Protein AF-A0A2S6NGS0-F1 (afdb_monomer_lite)

Secondary structure (DSSP, 8-state):
---PPP-----HHHHHHHHHHHHHHHHHHHHHHHHHHHHHHHHHHHHHHHHHHHHHHHHHHHHHHHHHS-----TTSSS--GGG---S--S-----------PPPPP-PPPPPSS-S-------SB-TTT--B-TTS----------------PPP-------EEE-TTT--EEEPPPPTT--SS-SS-HHHHHHHHHHHHHH---HHHHHHHHHHHH-----HHHHHHHHHHHHHHHHHHHHHHHHHHHT-SS--EE------PPP--S-----PPP--EE--SSS--------------------PPPPPPPS-----S---------S-----PPPPPP--

InterPro domains:
  IPR004291 Transposase IS66, central domain [PF03050] (186-262)
  IPR052344 Transposase-related protein [PTHR33678] (26-262)

Foldseek 3Di:
DDDDPDDPDDDPVVVVVVVVVVVVVVVVVVVVVVVVVVVVVVVVVVVVVVVVVVVVVVVVVVVVCVVVVDDDDDVVPDVDDPVPDDDPDDPDDPDDDPPDPPDDDPDDDDDDDPDDPDDDDDDDQADPPPRHGCPPPDDDDDDDDDDDDDDQAADDQDDDDWDWDADPPPRDIDTHATDPQCHPDDSDHPVRLVLLCCCCFVVVQDLVRSQVCCCVRHVDHDDSVRSVVSNVVCVVVVVVVPVVVVVVQVPDPDWAWDFDDDDDDDPPPPDPDPDDDGWTWTDDPPDDDGDGDGDDDDDDDDDDDDDDDDDDDDPDDDDDDDDDDDDDDDDDDDDDDDDDDDDD

Organism: Rhodopila globiformis (NCBI:txid1071)

Sequence (344 aa):
MTHMPARIGLEPDFRDGLLQQVQDENAALHAANDRLRAENERLRGEGSAKDAQIKRQQAEIAALQARLGRPKKTPRNSSLPPSQAVKPNASGLPAATPAHPRRGHPGAHRPLCDNPTAVKDMRAGTCPHCAADLSGVEQSAGETYDHVEIPLAPAVITRVILRRGTCPCCRQAFIAEPPPGTEPGSPFGENLRARVVHLRQCHAVSYERLASVLDVQFGVRLSEGALAAILKAAAPAFAAQVAPIRRRLLAGTVIGSDETRFAWARPIGGCGCSRTPTVAASSSNRGATRMWSSASSAACGRASGSPTVWARRPAGAKSTKPAWRITPTSGLCRLSPASWPGRR

pLDDT: mean 73.11, std 25.68, range [23.66, 97.19]

Structure (mmCIF, N/CA/C/O backbone):
data_AF-A0A2S6NGS0-F1
#
_entry.id   AF-A0A2S6NGS0-F1
#
loop_
_atom_site.group_PDB
_atom_site.id
_atom_site.type_symbol
_atom_site.label_atom_id
_atom_site.label_alt_id
_atom_site.label_comp_id
_atom_site.label_asym_id
_atom_site.label_entity_id
_atom_site.label_seq_id
_atom_site.pdbx_PDB_ins_code
_atom_site.Cartn_x
_atom_site.Cartn_y
_atom_site.Cartn_z
_atom_site.occupancy
_atom_site.B_iso_or_equiv
_atom_site.auth_seq_id
_atom_site.auth_comp_id
_atom_site.auth_asym_id
_atom_site.auth_atom_id
_atom_site.pdbx_PDB_model_num
ATOM 1 N N . MET A 1 1 ? 69.809 20.695 22.572 1.00 40.62 1 MET A N 1
ATOM 2 C CA . MET A 1 1 ? 70.262 19.569 21.727 1.00 40.62 1 MET A CA 1
ATOM 3 C C . MET A 1 1 ? 69.248 19.371 20.612 1.00 40.62 1 MET A C 1
ATOM 5 O O . MET A 1 1 ? 68.235 18.717 20.808 1.00 40.62 1 MET A O 1
ATOM 9 N N . THR A 1 2 ? 69.457 20.031 19.478 1.00 47.69 2 THR A N 1
ATOM 10 C CA . THR A 1 2 ? 68.633 19.887 18.273 1.00 47.69 2 THR A CA 1
ATOM 11 C C . THR A 1 2 ? 69.201 18.741 17.447 1.00 47.69 2 THR A C 1
ATOM 13 O O . THR A 1 2 ? 70.276 18.850 16.865 1.00 47.69 2 THR A O 1
ATOM 16 N N . HIS A 1 3 ? 68.504 17.609 17.446 1.00 51.19 3 HIS A N 1
ATOM 17 C CA . HIS A 1 3 ? 68.853 16.456 16.627 1.00 51.19 3 HIS A CA 1
ATOM 18 C C . HIS A 1 3 ? 68.558 16.814 15.160 1.00 51.19 3 HIS A C 1
ATOM 20 O O . HIS A 1 3 ? 67.404 16.800 14.739 1.00 51.19 3 HIS A O 1
ATOM 26 N N . MET A 1 4 ? 69.578 17.192 14.380 1.00 51.41 4 MET A N 1
ATOM 27 C CA . MET A 1 4 ? 69.452 17.178 12.919 1.00 51.41 4 MET A CA 1
ATOM 28 C C . MET A 1 4 ? 69.389 15.708 12.491 1.00 51.41 4 MET A C 1
ATOM 30 O O . MET A 1 4 ? 70.308 14.956 12.829 1.00 51.41 4 MET A O 1
ATOM 34 N N . PRO A 1 5 ? 68.334 15.257 11.793 1.00 57.12 5 PRO A N 1
ATOM 35 C CA . PRO A 1 5 ? 68.351 13.930 11.205 1.00 57.12 5 PRO A CA 1
ATOM 36 C C . PRO A 1 5 ? 69.439 13.896 10.127 1.00 57.12 5 PRO A C 1
ATOM 38 O O . PRO A 1 5 ? 69.543 14.807 9.301 1.00 57.12 5 PRO A O 1
ATOM 41 N N . ALA A 1 6 ? 70.273 12.857 10.170 1.00 55.31 6 ALA A N 1
ATOM 42 C CA . ALA A 1 6 ? 71.295 12.610 9.167 1.00 55.31 6 ALA A CA 1
ATOM 43 C C . ALA A 1 6 ? 70.641 12.581 7.778 1.00 55.31 6 ALA A C 1
ATOM 45 O O . ALA A 1 6 ? 69.677 11.848 7.548 1.00 55.31 6 ALA A O 1
ATOM 46 N N . ARG A 1 7 ? 71.153 13.396 6.849 1.00 59.81 7 ARG A N 1
ATOM 47 C CA . ARG A 1 7 ? 70.804 13.262 5.434 1.00 59.81 7 ARG A CA 1
ATOM 48 C C . ARG A 1 7 ? 71.315 11.899 4.988 1.00 59.81 7 ARG A C 1
ATOM 50 O O . ARG A 1 7 ? 72.522 11.694 4.929 1.00 59.81 7 ARG A O 1
ATOM 57 N N . ILE A 1 8 ? 70.397 10.982 4.708 1.00 60.56 8 ILE A N 1
ATOM 58 C CA . ILE A 1 8 ? 70.709 9.712 4.059 1.00 60.56 8 ILE A CA 1
ATOM 59 C C . ILE A 1 8 ? 71.223 10.072 2.660 1.00 60.56 8 ILE A C 1
ATOM 61 O O . ILE A 1 8 ? 70.441 10.415 1.774 1.00 60.56 8 ILE A O 1
ATOM 65 N N . GLY A 1 9 ? 72.544 10.100 2.490 1.00 56.19 9 GLY A N 1
ATOM 66 C CA . GLY A 1 9 ? 73.166 10.149 1.175 1.00 56.19 9 GLY A CA 1
ATOM 67 C C . GLY A 1 9 ? 72.951 8.792 0.526 1.00 56.19 9 GLY A C 1
ATOM 68 O O . GLY A 1 9 ? 73.492 7.799 0.998 1.00 56.19 9 GLY A O 1
ATOM 69 N N . LEU A 1 10 ? 72.097 8.734 -0.492 1.00 57.50 10 LEU A N 1
ATOM 70 C CA . LEU A 1 10 ? 71.973 7.542 -1.322 1.00 57.50 10 LEU A CA 1
ATOM 71 C C . LEU A 1 10 ? 73.257 7.420 -2.153 1.00 57.50 10 LEU A C 1
ATOM 73 O O . LEU A 1 10 ? 73.674 8.408 -2.761 1.00 57.50 10 LEU A O 1
ATOM 77 N N . GLU A 1 11 ? 73.877 6.238 -2.139 1.00 61.00 11 GLU A N 1
ATOM 78 C CA . GLU A 1 11 ? 75.032 5.893 -2.981 1.00 61.00 11 GLU A CA 1
ATOM 79 C C . GLU A 1 11 ? 74.753 6.276 -4.453 1.00 61.00 11 GLU A C 1
ATOM 81 O O . GLU A 1 11 ? 73.623 6.058 -4.915 1.00 61.00 11 GLU A O 1
ATOM 86 N N . PRO A 1 12 ? 75.721 6.864 -5.189 1.00 65.62 12 PRO A N 1
ATOM 87 C CA . PRO A 1 12 ? 75.539 7.312 -6.575 1.00 65.62 12 PRO A CA 1
ATOM 88 C C . PRO A 1 12 ? 74.892 6.254 -7.481 1.00 65.62 12 PRO A C 1
ATOM 90 O O . PRO A 1 12 ? 73.957 6.576 -8.212 1.00 65.62 12 PRO A O 1
ATOM 93 N N . ASP A 1 13 ? 75.268 4.984 -7.316 1.00 72.81 13 ASP A N 1
ATOM 94 C CA . ASP A 1 13 ? 74.732 3.850 -8.080 1.00 72.81 13 ASP A CA 1
ATOM 95 C C . ASP A 1 13 ? 73.217 3.650 -7.885 1.00 72.81 13 ASP A C 1
ATOM 97 O O . ASP A 1 13 ? 72.490 3.300 -8.817 1.00 72.81 13 ASP A O 1
ATOM 101 N N . PHE A 1 14 ? 72.701 3.919 -6.681 1.00 80.94 14 PHE A N 1
ATOM 102 C CA . PHE A 1 14 ? 71.267 3.833 -6.395 1.00 80.94 14 PHE A CA 1
ATOM 103 C C . PHE A 1 14 ? 70.497 5.003 -7.014 1.00 80.94 14 PHE A C 1
ATOM 105 O O . PHE A 1 14 ? 69.381 4.835 -7.513 1.00 80.94 14 PHE A O 1
ATOM 112 N N . ARG A 1 15 ? 71.087 6.202 -6.987 1.00 81.44 15 ARG A N 1
ATOM 113 C CA . ARG A 1 15 ? 70.490 7.397 -7.590 1.00 81.44 15 ARG A CA 1
ATOM 114 C C . ARG A 1 15 ? 70.403 7.261 -9.108 1.00 81.44 15 ARG A C 1
ATOM 116 O O . ARG A 1 15 ? 69.364 7.599 -9.673 1.00 81.44 15 ARG A O 1
ATOM 123 N N . ASP A 1 16 ? 71.453 6.751 -9.737 1.00 85.94 16 ASP A N 1
ATOM 124 C CA . ASP A 1 16 ? 71.504 6.552 -11.184 1.00 85.94 16 ASP A CA 1
ATOM 125 C C . ASP A 1 16 ? 70.565 5.419 -11.621 1.00 85.94 16 ASP A C 1
ATOM 127 O O . ASP A 1 16 ? 69.836 5.573 -12.601 1.00 85.94 16 ASP A O 1
ATOM 131 N N . GLY A 1 17 ? 70.454 4.345 -10.828 1.00 88.88 17 GLY A N 1
ATOM 132 C CA . GLY A 1 17 ? 69.453 3.295 -11.040 1.00 88.88 17 GLY A CA 1
ATOM 133 C C . GLY A 1 17 ? 68.007 3.804 -10.958 1.00 88.88 17 GLY A C 1
ATOM 134 O O . GLY A 1 17 ? 67.186 3.477 -11.815 1.00 88.88 17 GLY A O 1
ATOM 135 N N . LEU A 1 18 ? 67.692 4.659 -9.977 1.00 88.62 18 LEU A N 1
ATOM 136 C CA . LEU A 1 18 ? 66.364 5.273 -9.856 1.00 88.62 18 LEU A CA 1
ATOM 137 C C . LEU A 1 18 ? 66.075 6.244 -11.009 1.00 88.62 18 LEU A C 1
ATOM 139 O O . LEU A 1 18 ? 64.955 6.281 -11.516 1.00 88.62 18 LEU A O 1
ATOM 143 N N . LEU A 1 19 ? 67.070 7.028 -11.437 1.00 90.81 19 LEU A N 1
ATOM 144 C CA . LEU A 1 19 ? 66.935 7.913 -12.595 1.00 90.81 19 LEU A CA 1
ATOM 145 C C . LEU A 1 19 ? 66.666 7.116 -13.873 1.00 90.81 19 LEU A C 1
ATOM 147 O O . LEU A 1 19 ? 65.775 7.500 -14.629 1.00 90.81 19 LEU A O 1
ATOM 151 N N . GLN A 1 20 ? 67.372 6.002 -14.080 1.00 90.62 20 GLN A N 1
ATOM 152 C CA . GLN A 1 20 ? 67.142 5.122 -15.223 1.00 90.62 20 GLN A CA 1
ATOM 153 C C . GLN A 1 20 ? 65.738 4.513 -15.181 1.00 90.62 20 GLN A C 1
ATOM 155 O O . GLN A 1 20 ? 65.013 4.587 -16.168 1.00 90.62 20 GLN A O 1
ATOM 160 N N . GLN A 1 21 ? 65.298 4.020 -14.020 1.00 92.50 21 GLN A N 1
ATOM 161 C CA . GLN A 1 21 ? 63.941 3.499 -13.852 1.00 92.50 21 GLN A CA 1
ATOM 162 C C . GLN A 1 21 ? 62.879 4.558 -14.184 1.00 92.50 21 GLN A C 1
ATOM 164 O O . GLN A 1 21 ? 61.928 4.279 -14.910 1.00 92.50 21 GLN A O 1
ATOM 169 N N . VAL A 1 22 ? 63.042 5.789 -13.692 1.00 93.56 22 VAL A N 1
ATOM 170 C CA . VAL A 1 22 ? 62.111 6.891 -13.981 1.00 93.56 22 VAL A CA 1
ATOM 171 C C . VAL A 1 22 ? 62.123 7.253 -15.469 1.00 93.56 22 VAL A C 1
ATOM 173 O O . VAL A 1 22 ? 61.080 7.590 -16.030 1.00 93.56 22 VAL A O 1
ATOM 176 N N . GLN A 1 23 ? 63.276 7.190 -16.136 1.00 94.62 23 GLN A N 1
ATOM 177 C CA . GLN A 1 23 ? 63.368 7.412 -17.581 1.00 94.62 23 GLN A CA 1
ATOM 178 C C . GLN A 1 23 ? 62.658 6.309 -18.372 1.00 94.62 23 GLN A C 1
ATOM 180 O O . GLN A 1 23 ? 61.901 6.626 -19.291 1.00 94.62 23 GLN A O 1
ATOM 185 N N . ASP A 1 24 ? 62.823 5.049 -17.974 1.00 94.00 24 ASP A N 1
ATOM 186 C CA . ASP A 1 24 ? 62.164 3.900 -18.597 1.00 94.00 24 ASP A CA 1
ATOM 187 C C . ASP A 1 24 ? 60.638 3.960 -18.400 1.00 94.00 24 ASP A C 1
ATOM 189 O O . ASP A 1 24 ? 59.870 3.766 -19.347 1.00 94.00 24 ASP A O 1
ATOM 193 N N . GLU A 1 25 ? 60.179 4.313 -17.194 1.00 93.62 25 GLU A N 1
ATOM 194 C CA . GLU A 1 25 ? 58.761 4.529 -16.887 1.00 93.62 25 GLU A CA 1
ATOM 195 C C . GLU A 1 25 ? 58.176 5.693 -17.699 1.00 93.62 25 GLU A C 1
ATOM 197 O O . GLU A 1 25 ? 57.089 5.568 -18.269 1.00 93.62 25 GLU A O 1
ATOM 202 N N . ASN A 1 26 ? 58.902 6.808 -17.824 1.00 93.94 26 ASN A N 1
ATOM 203 C CA . ASN A 1 26 ? 58.474 7.936 -18.652 1.00 93.94 26 ASN A CA 1
ATOM 204 C C . ASN A 1 26 ? 58.401 7.553 -20.133 1.00 93.94 26 ASN A C 1
ATOM 206 O O . ASN A 1 26 ? 57.428 7.900 -20.807 1.00 93.94 26 ASN A O 1
ATOM 210 N N . ALA A 1 27 ? 59.376 6.801 -20.645 1.00 96.19 27 ALA A N 1
ATOM 211 C CA . ALA A 1 27 ? 59.356 6.302 -22.016 1.00 96.19 27 ALA A CA 1
ATOM 212 C C . ALA A 1 27 ? 58.146 5.381 -22.261 1.00 96.19 27 ALA A C 1
ATOM 214 O O . ALA A 1 27 ? 57.437 5.536 -23.261 1.00 96.19 27 ALA A O 1
ATOM 215 N N . ALA A 1 28 ? 57.844 4.484 -21.318 1.00 95.12 28 ALA A N 1
ATOM 216 C CA . ALA A 1 28 ? 56.667 3.621 -21.377 1.00 95.12 28 ALA A CA 1
ATOM 217 C C . ALA A 1 28 ? 55.351 4.421 -21.333 1.00 95.12 28 ALA A C 1
ATOM 219 O O . ALA A 1 28 ? 54.427 4.141 -22.105 1.00 95.12 28 ALA A O 1
ATOM 220 N N . LEU A 1 29 ? 55.267 5.448 -20.481 1.00 95.00 29 LEU A N 1
ATOM 221 C CA . LEU A 1 29 ? 54.111 6.347 -20.395 1.00 95.00 29 LEU A CA 1
ATOM 222 C C . LEU A 1 29 ? 53.911 7.159 -21.680 1.00 95.00 29 LEU A C 1
ATOM 224 O O . LEU A 1 29 ? 52.772 7.340 -22.116 1.00 95.00 29 LEU A O 1
ATOM 228 N N . HIS A 1 30 ? 54.983 7.631 -22.315 1.00 95.62 30 HIS A N 1
ATOM 229 C CA . HIS A 1 30 ? 54.897 8.321 -23.603 1.00 95.62 30 HIS A CA 1
ATOM 230 C C . HIS A 1 30 ? 54.399 7.387 -24.708 1.00 95.62 30 HIS A C 1
ATOM 232 O O . HIS A 1 30 ? 53.433 7.726 -25.393 1.00 95.62 30 HIS A O 1
ATOM 238 N N . ALA A 1 31 ? 54.935 6.167 -24.790 1.00 96.06 31 ALA A N 1
ATOM 239 C CA . ALA A 1 31 ? 54.461 5.164 -25.741 1.00 96.06 31 ALA A CA 1
ATOM 240 C C . ALA A 1 31 ? 52.974 4.810 -25.533 1.00 96.06 31 ALA A C 1
ATOM 242 O O . ALA A 1 31 ? 52.227 4.643 -26.501 1.00 96.06 31 ALA A O 1
ATOM 243 N N . ALA A 1 32 ? 52.512 4.720 -24.282 1.00 95.44 32 ALA A N 1
ATOM 244 C CA . ALA A 1 32 ? 51.099 4.502 -23.970 1.00 95.44 32 ALA A CA 1
ATOM 245 C C . ALA A 1 32 ? 50.219 5.699 -24.377 1.00 95.44 32 ALA A C 1
ATOM 247 O O . ALA A 1 32 ? 49.142 5.506 -24.947 1.00 95.44 32 ALA A O 1
ATOM 248 N N . ASN A 1 33 ? 50.680 6.929 -24.138 1.00 95.69 33 ASN A N 1
ATOM 249 C CA . ASN A 1 33 ? 49.972 8.142 -24.548 1.00 95.69 33 ASN A CA 1
ATOM 250 C C . ASN A 1 33 ? 49.846 8.258 -26.070 1.00 95.69 33 ASN A C 1
ATOM 252 O O . ASN A 1 33 ? 48.780 8.633 -26.559 1.00 95.69 33 ASN A O 1
ATOM 256 N N . ASP A 1 34 ? 50.884 7.899 -26.822 1.00 97.12 34 ASP A N 1
ATOM 257 C CA . ASP A 1 34 ? 50.843 7.936 -28.286 1.00 97.12 34 ASP A CA 1
ATOM 258 C C . ASP A 1 34 ? 49.860 6.904 -28.849 1.00 97.12 34 ASP A C 1
ATOM 260 O O . ASP A 1 34 ? 49.068 7.224 -29.739 1.00 97.12 34 ASP A O 1
ATOM 264 N N . ARG A 1 35 ? 49.802 5.703 -28.255 1.00 96.50 35 ARG A N 1
ATOM 265 C CA . ARG A 1 35 ? 48.776 4.697 -28.586 1.00 96.50 35 ARG A CA 1
ATOM 266 C C . ARG A 1 35 ? 47.363 5.218 -28.325 1.00 96.50 35 ARG A C 1
ATOM 268 O O . ARG A 1 35 ? 46.501 5.101 -29.194 1.00 96.50 35 ARG A O 1
ATOM 275 N N . LEU A 1 36 ? 47.127 5.831 -27.163 1.00 95.44 36 LEU A N 1
ATOM 276 C CA . LEU A 1 36 ? 45.822 6.405 -26.820 1.00 95.44 36 LEU A CA 1
ATOM 277 C C . LEU A 1 36 ? 45.441 7.572 -27.739 1.00 95.44 36 LEU A C 1
ATOM 279 O O . LEU A 1 36 ? 44.266 7.742 -28.067 1.00 95.44 36 LEU A O 1
ATOM 283 N N . ARG A 1 37 ? 46.406 8.389 -28.171 1.00 96.50 37 ARG A N 1
ATOM 284 C CA . ARG A 1 37 ? 46.168 9.474 -29.135 1.00 96.50 37 ARG A CA 1
ATOM 285 C C . ARG A 1 37 ? 45.767 8.927 -30.502 1.00 96.50 37 ARG A C 1
ATOM 287 O O . ARG A 1 37 ? 44.761 9.384 -31.041 1.00 96.50 37 ARG A O 1
ATOM 294 N N . ALA A 1 38 ? 46.473 7.910 -30.996 1.00 96.25 38 ALA A N 1
ATOM 295 C CA . ALA A 1 38 ? 46.137 7.237 -32.250 1.00 96.25 38 ALA A CA 1
ATOM 296 C C . ALA A 1 38 ? 44.743 6.583 -32.199 1.00 96.25 38 ALA A C 1
ATOM 298 O O . ALA A 1 38 ? 43.953 6.701 -33.136 1.00 96.25 38 ALA A O 1
ATOM 299 N N . GLU A 1 39 ? 44.390 5.942 -31.080 1.00 95.69 39 GLU A N 1
ATOM 300 C CA . GLU A 1 39 ? 43.057 5.362 -30.900 1.00 95.69 39 GLU A CA 1
ATOM 301 C C . GLU A 1 39 ? 41.956 6.432 -30.875 1.00 95.69 39 GLU A C 1
ATOM 303 O O . GLU A 1 39 ? 40.921 6.271 -31.526 1.00 95.69 39 GLU A O 1
ATOM 308 N N . ASN A 1 40 ? 42.181 7.550 -30.180 1.00 95.88 40 ASN A N 1
ATOM 309 C CA . ASN A 1 40 ? 41.235 8.665 -30.154 1.00 95.88 40 ASN A CA 1
ATOM 310 C C . ASN A 1 40 ? 41.028 9.288 -31.537 1.00 95.88 40 ASN A C 1
ATOM 312 O O . ASN A 1 40 ? 39.903 9.650 -31.882 1.00 95.88 40 ASN A O 1
ATOM 316 N N . GLU A 1 41 ? 42.089 9.421 -32.331 1.00 96.94 41 GLU A N 1
ATOM 317 C CA . GLU A 1 41 ? 41.994 9.921 -33.702 1.00 96.94 41 GLU A CA 1
ATOM 318 C C . GLU A 1 41 ? 41.166 8.979 -34.581 1.00 96.94 41 GLU A C 1
ATOM 320 O O . GLU A 1 41 ? 40.237 9.426 -35.259 1.00 96.94 41 GLU A O 1
ATOM 325 N N . ARG A 1 42 ? 41.398 7.665 -34.471 1.00 96.44 42 ARG A N 1
ATOM 326 C CA . ARG A 1 42 ? 40.593 6.645 -35.156 1.00 96.44 42 ARG A CA 1
ATOM 327 C C . ARG A 1 42 ? 39.112 6.727 -34.778 1.00 96.44 42 ARG A C 1
ATOM 329 O O . ARG A 1 42 ? 38.258 6.781 -35.661 1.00 96.44 42 ARG A O 1
ATOM 336 N N . LEU A 1 43 ? 38.799 6.785 -33.481 1.00 95.19 43 LEU A N 1
ATOM 337 C CA . LEU A 1 43 ? 37.416 6.865 -32.994 1.00 95.19 43 LEU A CA 1
ATOM 338 C C . LEU A 1 43 ? 36.717 8.157 -33.438 1.00 95.19 43 LEU A C 1
ATOM 340 O O . LEU A 1 43 ? 35.532 8.132 -33.777 1.00 95.19 43 LEU A O 1
ATOM 344 N N . ARG A 1 44 ? 37.438 9.284 -33.479 1.00 94.81 44 ARG A N 1
ATOM 345 C CA . ARG A 1 44 ? 36.916 10.551 -34.018 1.00 94.81 44 ARG A CA 1
ATOM 346 C C . ARG A 1 44 ? 36.639 10.456 -35.516 1.00 94.81 44 ARG A C 1
ATOM 348 O O . ARG A 1 44 ? 35.588 10.920 -35.957 1.00 94.81 44 ARG A O 1
ATOM 355 N N . GLY A 1 45 ? 37.529 9.809 -36.271 1.00 95.25 45 GLY A N 1
ATOM 356 C CA . GLY A 1 45 ? 37.323 9.489 -37.683 1.00 95.25 45 GLY A CA 1
ATOM 357 C C . GLY A 1 45 ? 36.042 8.682 -37.907 1.00 95.25 45 GLY A C 1
ATOM 358 O O . GLY A 1 45 ? 35.155 9.116 -38.645 1.00 95.25 45 GLY A O 1
ATOM 359 N N . GLU A 1 46 ? 35.885 7.564 -37.195 1.00 94.7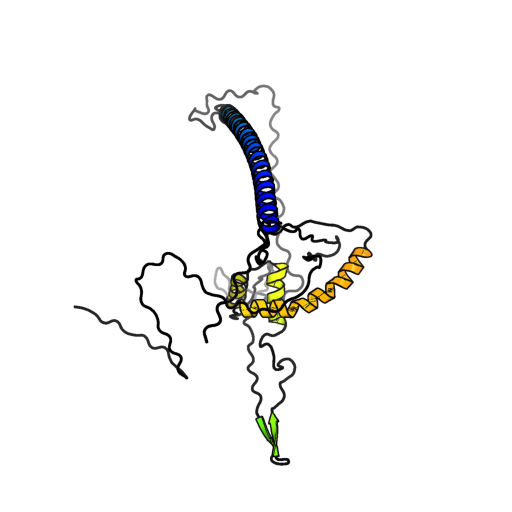5 46 GLU A N 1
ATOM 360 C CA . GLU A 1 46 ? 34.678 6.726 -37.255 1.00 94.75 46 GLU A CA 1
ATOM 361 C C . GLU A 1 46 ? 33.400 7.486 -36.865 1.00 94.75 46 GLU A C 1
ATOM 363 O O . GLU A 1 46 ? 32.362 7.319 -37.512 1.00 94.75 46 GLU A O 1
ATOM 368 N N . GLY A 1 47 ? 33.462 8.330 -35.829 1.00 94.88 47 GLY A N 1
ATOM 369 C CA . GLY A 1 47 ? 32.346 9.179 -35.405 1.00 94.88 47 GLY A CA 1
ATOM 370 C C . GLY A 1 47 ? 31.911 10.143 -36.507 1.00 94.88 47 GLY A C 1
ATOM 371 O O . GLY A 1 47 ? 30.742 10.163 -36.887 1.00 94.88 47 GLY A O 1
ATOM 372 N N . SER A 1 48 ? 32.867 10.862 -37.104 1.00 94.44 48 SER A N 1
ATOM 373 C CA . SER A 1 48 ? 32.589 11.799 -38.200 1.00 94.44 48 SER A CA 1
ATOM 374 C C . SER A 1 48 ? 31.985 11.120 -39.438 1.00 94.44 48 SER A C 1
ATOM 376 O O . SER A 1 48 ? 31.072 11.664 -40.065 1.00 94.44 48 SER A O 1
ATOM 378 N N . ALA A 1 49 ? 32.431 9.901 -39.762 1.00 94.50 49 ALA A N 1
ATOM 379 C CA . ALA A 1 49 ? 31.896 9.119 -40.873 1.00 94.50 49 ALA A CA 1
ATOM 380 C C . ALA A 1 49 ? 30.443 8.683 -40.618 1.00 94.50 49 ALA A C 1
ATOM 382 O O . ALA A 1 49 ? 29.590 8.812 -41.502 1.00 94.50 49 ALA A O 1
ATOM 383 N N . LYS A 1 50 ? 30.137 8.227 -39.395 1.00 94.12 50 LYS A N 1
ATOM 384 C CA . LYS A 1 50 ? 28.771 7.872 -38.977 1.00 94.12 50 LYS A CA 1
ATOM 385 C C . LYS A 1 50 ? 27.844 9.089 -38.986 1.00 94.12 50 LYS A C 1
ATOM 387 O O . LYS A 1 50 ? 26.733 8.993 -39.503 1.00 94.12 50 LYS A O 1
ATOM 392 N N . ASP A 1 51 ? 28.305 10.244 -38.511 1.00 94.31 51 ASP A N 1
ATOM 393 C CA . ASP A 1 51 ? 27.523 11.488 -38.528 1.00 94.31 51 ASP A CA 1
ATOM 394 C C . ASP A 1 51 ? 27.202 11.949 -39.956 1.00 94.31 51 ASP A C 1
ATOM 396 O O . ASP A 1 51 ? 26.084 12.391 -40.245 1.00 94.31 51 ASP A O 1
ATOM 400 N N . ALA A 1 52 ? 28.156 11.808 -40.882 1.00 95.38 52 ALA A N 1
ATOM 401 C CA . ALA A 1 52 ? 27.924 12.084 -42.297 1.00 95.38 52 ALA A CA 1
ATOM 402 C C . ALA A 1 52 ? 26.875 11.133 -42.901 1.00 95.38 52 ALA A C 1
ATOM 404 O O . ALA A 1 52 ? 26.022 11.571 -43.678 1.00 95.38 52 ALA A O 1
ATOM 405 N N . GLN A 1 53 ? 26.892 9.852 -42.524 1.00 95.44 53 GLN A N 1
ATOM 406 C CA . GLN A 1 53 ? 25.898 8.872 -42.964 1.00 95.44 53 GLN A CA 1
ATOM 407 C C . GLN A 1 53 ? 24.500 9.173 -42.408 1.00 95.44 53 GLN A C 1
ATOM 409 O O . GLN A 1 53 ? 23.533 9.166 -43.171 1.00 95.44 53 GLN A O 1
ATOM 414 N N . ILE A 1 54 ? 24.390 9.506 -41.118 1.00 96.56 54 ILE A N 1
ATOM 415 C CA . ILE A 1 54 ? 23.118 9.874 -40.479 1.00 96.56 54 ILE A CA 1
ATOM 416 C C . ILE A 1 54 ? 22.505 11.090 -41.177 1.00 96.56 54 ILE A C 1
ATOM 418 O O . ILE A 1 54 ? 21.324 11.068 -41.518 1.00 96.56 54 ILE A O 1
ATOM 422 N N . LYS A 1 55 ? 23.305 12.125 -41.468 1.00 96.12 55 LYS A N 1
ATOM 423 C CA . LYS A 1 55 ? 22.828 13.314 -42.194 1.00 96.12 55 LYS A CA 1
ATOM 424 C C . LYS A 1 55 ? 22.296 12.976 -43.588 1.00 96.12 55 LYS A C 1
ATOM 426 O O . LYS A 1 55 ? 21.257 13.503 -43.982 1.00 96.12 55 LYS A O 1
ATOM 431 N N . ARG A 1 56 ? 22.967 12.081 -44.324 1.00 95.56 56 ARG A N 1
ATOM 432 C CA . ARG A 1 56 ? 22.500 11.614 -45.644 1.00 95.56 56 ARG A CA 1
ATOM 433 C C . ARG A 1 56 ? 21.165 10.878 -45.540 1.00 95.56 56 ARG A C 1
ATOM 435 O O . ARG A 1 56 ? 20.237 11.211 -46.269 1.00 95.56 56 ARG A O 1
ATOM 442 N N . GLN A 1 57 ? 21.046 9.942 -44.600 1.00 94.31 57 GLN A N 1
ATOM 443 C CA . GLN A 1 57 ? 19.811 9.180 -44.383 1.00 94.31 57 GLN A CA 1
ATOM 444 C C . GLN A 1 57 ? 18.653 10.077 -43.932 1.00 94.31 57 GLN A C 1
ATOM 446 O O . GLN A 1 57 ? 17.532 9.924 -44.406 1.00 94.31 57 GLN A O 1
ATOM 451 N N . GLN A 1 58 ? 18.910 11.052 -43.058 1.00 95.75 58 GLN A N 1
ATOM 452 C CA . GLN A 1 58 ? 17.901 12.024 -42.633 1.00 95.75 58 GLN A CA 1
ATOM 453 C C . GLN A 1 58 ? 17.410 12.891 -43.799 1.00 95.75 58 GLN A C 1
ATOM 455 O O . GLN A 1 58 ? 16.206 13.121 -43.914 1.00 95.75 58 GLN A O 1
ATOM 460 N N . ALA A 1 59 ? 18.309 13.334 -44.685 1.00 94.88 59 ALA A N 1
ATOM 461 C CA . ALA A 1 59 ? 17.933 14.082 -45.884 1.00 94.88 59 ALA A CA 1
ATOM 462 C C . ALA A 1 59 ? 17.085 13.236 -46.849 1.00 94.88 59 ALA A C 1
ATOM 464 O O . ALA A 1 59 ? 16.093 13.723 -47.392 1.00 94.88 59 ALA A O 1
ATOM 465 N N . GLU A 1 60 ? 17.428 11.959 -47.020 1.00 94.44 60 GLU A N 1
ATOM 466 C CA . GLU A 1 60 ? 16.661 11.023 -47.844 1.00 94.44 60 GLU A CA 1
ATOM 467 C C . GLU A 1 60 ? 15.266 10.761 -47.263 1.00 94.44 60 GLU A C 1
ATOM 469 O O . GLU A 1 60 ? 14.268 10.861 -47.978 1.00 94.44 60 GLU A O 1
ATOM 474 N N . ILE A 1 61 ? 15.170 10.516 -45.953 1.00 93.12 61 ILE A N 1
ATOM 475 C CA . ILE A 1 61 ? 13.889 10.348 -45.258 1.00 93.12 61 ILE A CA 1
ATOM 476 C C . ILE A 1 61 ? 13.036 11.611 -45.403 1.00 93.12 61 ILE A C 1
ATOM 478 O O . ILE A 1 61 ? 11.855 11.502 -45.727 1.00 93.12 61 ILE A O 1
ATOM 482 N N . ALA A 1 62 ? 13.616 12.801 -45.231 1.00 91.69 62 ALA A N 1
ATOM 483 C CA . ALA A 1 62 ? 12.898 14.061 -45.411 1.00 91.69 62 ALA A CA 1
ATOM 484 C C . ALA A 1 62 ? 12.388 14.233 -46.854 1.00 91.69 62 ALA A C 1
ATOM 486 O O . ALA A 1 62 ? 11.241 14.633 -47.064 1.00 91.69 62 ALA A O 1
ATOM 487 N N . ALA A 1 63 ? 13.194 13.873 -47.858 1.00 89.00 63 ALA A N 1
ATOM 488 C CA . ALA A 1 63 ? 12.792 13.914 -49.264 1.00 89.00 63 ALA A CA 1
ATOM 489 C C . ALA A 1 63 ? 11.671 12.906 -49.580 1.00 89.00 63 ALA A C 1
ATOM 491 O O . ALA A 1 63 ? 10.708 13.241 -50.275 1.00 89.00 63 ALA A O 1
ATOM 492 N N . LEU A 1 64 ? 11.750 11.686 -49.044 1.00 88.38 64 LEU A N 1
ATOM 493 C CA . LEU A 1 64 ? 10.705 10.668 -49.185 1.00 88.38 64 LEU A CA 1
ATOM 494 C C . LEU A 1 64 ? 9.410 11.091 -48.483 1.00 88.38 64 LEU A C 1
ATOM 496 O O . LEU A 1 64 ? 8.333 10.975 -49.066 1.00 88.38 64 LEU A O 1
ATOM 500 N N . GLN A 1 65 ? 9.499 11.656 -47.279 1.00 85.00 65 GLN A N 1
ATOM 501 C CA . GLN A 1 65 ? 8.354 12.215 -46.560 1.00 85.00 65 GLN A CA 1
ATOM 502 C C . GLN A 1 65 ? 7.724 13.394 -47.309 1.00 85.00 65 GLN A C 1
ATOM 504 O O . GLN A 1 65 ? 6.502 13.480 -47.366 1.00 85.00 65 GLN A O 1
ATOM 509 N N . ALA A 1 66 ? 8.510 14.258 -47.958 1.00 82.38 66 ALA A N 1
ATOM 510 C CA . ALA A 1 66 ? 7.977 15.333 -48.797 1.00 82.38 66 ALA A CA 1
ATOM 511 C C . ALA A 1 66 ? 7.245 14.801 -50.045 1.00 82.38 66 ALA A C 1
ATOM 513 O O . ALA A 1 66 ? 6.225 15.363 -50.451 1.00 82.38 66 ALA A O 1
ATOM 514 N N . ARG A 1 67 ? 7.727 13.696 -50.633 1.00 77.50 67 ARG A N 1
ATOM 515 C CA . ARG A 1 67 ? 7.071 13.016 -51.767 1.00 77.50 67 ARG A CA 1
ATOM 516 C C . ARG A 1 67 ? 5.785 12.298 -51.356 1.00 77.50 67 ARG A C 1
ATOM 518 O O . ARG A 1 67 ? 4.826 12.298 -52.122 1.00 77.50 67 ARG A O 1
ATOM 525 N N . LEU A 1 68 ? 5.757 11.701 -50.164 1.00 75.94 68 LEU A N 1
ATOM 526 C CA . LEU A 1 68 ? 4.608 10.950 -49.641 1.00 75.94 68 LEU A CA 1
ATOM 527 C C . LEU A 1 68 ? 3.594 11.837 -48.893 1.00 75.94 68 LEU A C 1
ATOM 529 O O . LEU A 1 68 ? 2.428 11.472 -48.768 1.00 75.94 68 LEU A O 1
ATOM 533 N N . GLY A 1 69 ? 4.007 13.021 -48.435 1.00 59.81 69 GLY A N 1
ATOM 534 C CA . GLY A 1 69 ? 3.240 13.947 -47.593 1.00 59.81 69 GLY A CA 1
ATOM 535 C C . GLY A 1 69 ? 2.197 14.804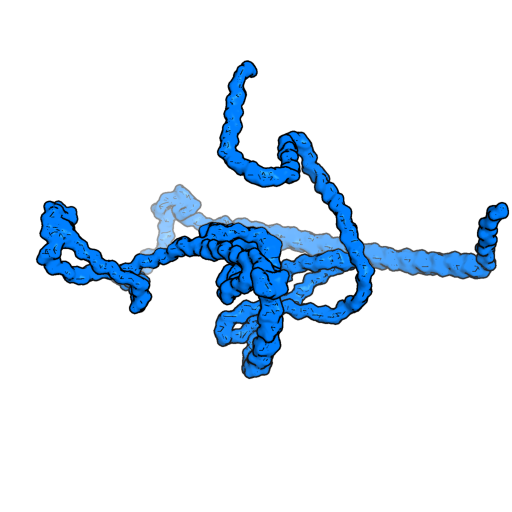 -48.311 1.00 59.81 69 GLY A C 1
ATOM 536 O O . GLY A 1 69 ? 1.688 15.762 -47.731 1.00 59.81 69 GLY A O 1
ATOM 537 N N . ARG A 1 70 ? 1.849 14.498 -49.565 1.00 55.25 70 ARG A N 1
ATOM 538 C CA . ARG A 1 70 ? 0.704 15.126 -50.238 1.00 55.25 70 ARG A CA 1
ATOM 539 C C . ARG A 1 70 ? -0.290 14.049 -50.669 1.00 55.25 70 ARG A C 1
ATOM 541 O O . ARG A 1 70 ? -0.089 13.446 -51.724 1.00 55.25 70 ARG A O 1
ATOM 548 N N . PRO A 1 71 ? -1.376 13.804 -49.910 1.00 58.72 71 PRO A N 1
ATOM 549 C CA . PRO A 1 71 ? -2.489 13.028 -50.442 1.00 58.72 71 PRO A CA 1
ATOM 550 C C . PRO A 1 71 ? -2.964 13.688 -51.743 1.00 58.72 71 PRO A C 1
ATOM 552 O O . PRO A 1 71 ? -3.105 14.913 -51.808 1.00 58.72 71 PRO A O 1
ATOM 555 N N . LYS A 1 72 ? -3.166 12.886 -52.799 1.00 57.38 72 LYS A N 1
ATOM 556 C CA . LYS A 1 72 ? -3.702 13.354 -54.089 1.00 57.38 72 LYS A CA 1
ATOM 557 C C . LYS A 1 72 ? -4.937 14.216 -53.807 1.00 57.38 72 LYS A C 1
ATOM 559 O O . LYS A 1 72 ? -5.818 13.782 -53.063 1.00 57.38 72 LYS A O 1
ATOM 564 N N . LYS A 1 73 ? -4.981 15.436 -54.357 1.00 43.62 73 LYS A N 1
ATOM 565 C CA . LYS A 1 73 ? -6.101 16.362 -54.149 1.00 43.62 73 LYS A CA 1
ATOM 566 C C . LYS A 1 73 ? -7.401 15.655 -54.526 1.00 43.62 73 LYS A C 1
ATOM 568 O O . LYS A 1 73 ? -7.622 15.319 -55.684 1.00 43.62 73 LYS A O 1
ATOM 573 N N . THR A 1 74 ? -8.228 15.409 -53.523 1.00 53.75 74 THR A N 1
ATOM 574 C CA . THR A 1 74 ? -9.606 14.953 -53.676 1.00 53.75 74 THR A CA 1
ATOM 575 C C . THR A 1 74 ? -10.511 16.054 -53.121 1.00 53.75 74 THR A C 1
ATOM 577 O O . THR A 1 74 ? -10.049 16.851 -52.296 1.00 53.75 74 THR A O 1
ATOM 580 N N . PRO A 1 75 ? -11.796 16.112 -53.512 1.00 52.69 75 PRO A N 1
ATOM 581 C CA . PRO A 1 75 ? -12.741 17.148 -53.066 1.00 52.69 75 PRO A CA 1
ATOM 582 C C . PRO A 1 75 ? -12.922 17.238 -51.539 1.00 52.69 75 PRO A C 1
ATOM 584 O O . PRO A 1 75 ? -13.612 18.117 -51.043 1.00 52.69 75 PRO A O 1
ATOM 587 N N . ARG A 1 76 ? -12.317 16.320 -50.776 1.00 51.50 76 ARG A N 1
ATOM 588 C CA . ARG A 1 76 ? -12.354 16.274 -49.314 1.00 51.50 76 ARG A CA 1
ATOM 589 C C . ARG A 1 76 ? -11.220 17.060 -48.628 1.00 51.50 76 ARG A C 1
ATOM 591 O O . ARG A 1 76 ? -11.262 17.182 -47.413 1.00 51.50 76 ARG A O 1
ATOM 598 N N . ASN A 1 77 ? -10.223 17.577 -49.362 1.00 51.59 77 ASN A N 1
ATOM 599 C CA . ASN A 1 77 ? -9.073 18.316 -48.788 1.00 51.59 77 ASN A CA 1
ATOM 600 C C . ASN A 1 77 ? -8.668 19.586 -49.576 1.00 51.59 77 ASN A C 1
ATOM 602 O O . ASN A 1 77 ? -7.585 20.139 -49.428 1.00 51.59 77 ASN A O 1
ATOM 606 N N . SER A 1 78 ? -9.512 20.072 -50.471 1.00 51.84 78 SER A N 1
ATOM 607 C CA . SER A 1 78 ? -9.325 21.392 -51.076 1.00 51.84 78 SER A CA 1
ATOM 608 C C . SER A 1 78 ? -10.688 21.891 -51.496 1.00 51.84 78 SER A C 1
ATOM 610 O O . SER A 1 78 ? -11.465 21.066 -51.971 1.00 51.84 78 SER A O 1
ATOM 612 N N . SER A 1 79 ? -10.957 23.186 -51.316 1.00 58.28 79 SER A N 1
ATOM 613 C CA . SER A 1 79 ? -12.214 23.899 -51.601 1.00 58.28 79 SER A CA 1
ATOM 614 C C . SER A 1 79 ? -12.617 23.874 -53.086 1.00 58.28 79 SER A C 1
ATOM 616 O O . SER A 1 79 ? -12.815 24.909 -53.713 1.00 58.28 79 SER A O 1
ATOM 618 N N . LEU A 1 80 ? -12.693 22.683 -53.668 1.00 57.06 80 LEU A N 1
ATOM 619 C CA . LEU A 1 80 ? -13.205 22.387 -54.991 1.00 57.06 80 LEU A CA 1
ATOM 620 C C . LEU A 1 80 ? -14.636 21.865 -54.819 1.00 57.06 80 LEU A C 1
ATOM 622 O O . LEU A 1 80 ? -14.869 21.010 -53.959 1.00 57.06 80 LEU A O 1
ATOM 626 N N . PRO A 1 81 ? -15.601 22.363 -55.606 1.00 55.59 81 PRO A N 1
ATOM 627 C CA . PRO A 1 81 ? -16.991 21.963 -55.471 1.00 55.59 81 PRO A CA 1
ATOM 628 C C . PRO A 1 81 ? -17.189 20.467 -55.800 1.00 55.59 81 PRO A C 1
ATOM 630 O O . PRO A 1 81 ? -16.491 19.925 -56.664 1.00 55.59 81 PRO A O 1
ATOM 633 N N . PRO A 1 82 ? -18.166 19.782 -55.165 1.00 55.53 82 PRO A N 1
ATOM 634 C CA . PRO A 1 82 ? -18.384 18.335 -55.317 1.00 55.53 82 PRO A CA 1
ATOM 635 C C . PRO A 1 82 ? -18.737 17.884 -56.745 1.00 55.53 82 PRO A C 1
ATOM 637 O O . PRO A 1 82 ? -18.707 16.692 -57.039 1.00 55.53 82 PRO A O 1
ATOM 640 N N . SER A 1 83 ? -19.080 18.824 -57.628 1.00 56.75 83 SER A N 1
ATOM 641 C CA . SER A 1 83 ? -19.518 18.601 -59.009 1.00 56.75 83 SER A CA 1
ATOM 642 C C . SER A 1 83 ? -18.398 18.233 -59.988 1.00 56.75 83 SER A C 1
ATOM 644 O O . SER A 1 83 ? -18.695 17.787 -61.091 1.00 56.75 83 SER A O 1
ATOM 646 N N . GLN A 1 84 ? -17.123 18.380 -59.612 1.00 55.72 84 GLN A N 1
ATOM 647 C CA . GLN A 1 84 ? -15.977 18.058 -60.481 1.00 55.72 84 GLN A CA 1
ATOM 648 C C . GLN A 1 84 ? -15.324 16.697 -60.177 1.00 55.72 84 GLN A C 1
ATOM 650 O O . GLN A 1 84 ? -14.265 16.369 -60.710 1.00 55.72 84 GLN A O 1
ATOM 655 N N . ALA A 1 85 ? -15.940 15.880 -59.321 1.00 53.75 85 ALA A N 1
ATOM 656 C CA . ALA A 1 85 ? -15.454 14.540 -59.018 1.00 53.75 85 ALA A CA 1
ATOM 657 C C . ALA A 1 85 ? -15.940 13.530 -60.071 1.00 53.75 85 ALA A C 1
ATOM 659 O O . ALA A 1 85 ? -17.108 13.142 -60.079 1.00 53.75 85 ALA A O 1
ATOM 660 N N . VAL A 1 86 ? -15.038 13.053 -60.931 1.00 56.88 86 VAL A N 1
ATOM 661 C CA . VAL A 1 86 ? -15.326 11.921 -61.825 1.00 56.88 86 VAL A CA 1
ATOM 662 C C . VAL A 1 86 ? -15.384 10.637 -60.985 1.00 56.88 86 VAL A C 1
ATOM 664 O O . VAL A 1 86 ? -14.377 10.210 -60.418 1.00 56.88 86 VAL A O 1
ATOM 667 N N . LYS A 1 87 ? -16.571 10.026 -60.870 1.00 52.62 87 LYS A N 1
ATOM 668 C CA . LYS A 1 87 ? -16.755 8.699 -60.256 1.00 52.62 87 LYS A CA 1
ATOM 669 C C . LYS A 1 87 ? -16.197 7.623 -61.207 1.00 52.62 87 LYS A C 1
ATOM 671 O O . LYS A 1 87 ? -16.676 7.562 -62.334 1.00 52.62 87 LYS A O 1
ATOM 676 N N . PRO A 1 88 ? -15.256 6.751 -60.787 1.00 52.88 88 PRO A N 1
ATOM 677 C CA . PRO A 1 88 ? -14.627 5.801 -61.709 1.00 52.88 88 PRO A CA 1
ATOM 678 C C . PRO A 1 88 ? -15.522 4.651 -62.187 1.00 52.88 88 PRO A C 1
ATOM 680 O O . PRO A 1 88 ? -15.218 4.072 -63.215 1.00 52.88 88 PRO A O 1
ATOM 683 N N . ASN A 1 89 ? -16.614 4.314 -61.495 1.00 52.47 89 ASN A N 1
ATOM 684 C CA . ASN A 1 89 ? -17.433 3.147 -61.838 1.00 52.47 89 ASN A CA 1
ATOM 685 C C . ASN A 1 89 ? -18.919 3.520 -61.817 1.00 52.47 89 ASN A C 1
ATOM 687 O O . ASN A 1 89 ? -19.567 3.469 -60.771 1.00 52.47 89 ASN A O 1
ATOM 691 N N . ALA A 1 90 ? -19.451 3.911 -62.972 1.00 52.53 90 ALA A N 1
ATOM 692 C CA . ALA A 1 90 ? -20.886 4.065 -63.199 1.00 52.53 90 ALA A CA 1
ATOM 693 C C . ALA A 1 90 ? -21.306 3.301 -64.461 1.00 52.53 90 ALA A C 1
ATOM 695 O O . ALA A 1 90 ? -21.880 3.857 -65.388 1.00 52.53 90 ALA A O 1
ATOM 696 N N . SER A 1 91 ? -21.015 2.005 -64.485 1.00 50.12 91 SER A N 1
ATOM 697 C CA . SER A 1 91 ? -21.748 1.038 -65.297 1.00 50.12 91 SER A CA 1
ATOM 698 C C . SER A 1 91 ? -21.658 -0.328 -64.611 1.00 50.12 91 SER A C 1
ATOM 700 O O . SER A 1 91 ? -20.581 -0.895 -64.466 1.00 50.12 91 SER A O 1
ATOM 702 N N . GLY A 1 92 ? -22.800 -0.832 -64.130 1.00 60.34 92 GLY A N 1
ATOM 703 C CA . GLY A 1 92 ? -22.944 -2.246 -63.763 1.00 60.34 92 GLY A CA 1
ATOM 704 C C . GLY A 1 92 ? -22.971 -2.623 -62.278 1.00 60.34 92 GLY A C 1
ATOM 705 O O . GLY A 1 92 ? -22.542 -3.724 -61.951 1.00 60.34 92 GLY A O 1
ATOM 706 N N . LEU A 1 93 ? -23.493 -1.791 -61.369 1.00 53.81 93 LEU A N 1
ATOM 707 C CA . LEU A 1 93 ? -23.871 -2.298 -60.040 1.00 53.81 93 LEU A CA 1
ATOM 708 C C . LEU A 1 93 ? -25.330 -2.791 -60.076 1.00 53.81 93 LEU A C 1
ATOM 710 O O . LEU A 1 93 ? -26.204 -2.000 -60.440 1.00 53.81 93 LEU A O 1
ATOM 714 N N . PRO A 1 94 ? -25.616 -4.0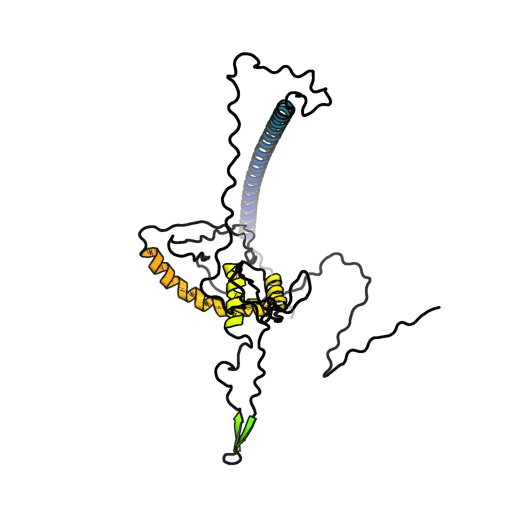62 -59.722 1.00 57.34 94 PRO A N 1
ATOM 715 C CA . PRO A 1 94 ? -26.989 -4.530 -59.563 1.00 57.34 94 PRO A CA 1
ATOM 716 C C . PRO A 1 94 ? -27.690 -3.731 -58.457 1.00 57.34 94 PRO A C 1
ATOM 718 O O . PRO A 1 94 ? -27.037 -3.197 -57.555 1.00 57.34 94 PRO A O 1
ATOM 721 N N . ALA A 1 95 ? -29.018 -3.624 -58.562 1.00 58.91 95 ALA A N 1
ATOM 722 C CA . ALA A 1 95 ? -29.860 -2.854 -57.653 1.00 58.91 95 ALA A CA 1
ATOM 723 C C . ALA A 1 95 ? -29.467 -3.098 -56.187 1.00 58.91 95 ALA A C 1
ATOM 725 O O . ALA A 1 95 ? -29.401 -4.242 -55.735 1.00 58.91 95 ALA A O 1
ATOM 726 N N . ALA A 1 96 ? -29.178 -2.014 -55.462 1.00 61.69 96 ALA A N 1
ATOM 727 C CA . ALA A 1 96 ? -28.808 -2.079 -54.058 1.00 61.69 96 ALA A CA 1
ATOM 728 C C . ALA A 1 96 ? -29.929 -2.775 -53.274 1.00 61.69 96 ALA A C 1
ATOM 730 O O . ALA A 1 96 ? -31.032 -2.242 -53.146 1.00 61.69 96 ALA A O 1
ATOM 731 N N . THR A 1 97 ? -29.645 -3.971 -52.758 1.00 64.50 97 THR A N 1
ATOM 732 C CA . THR A 1 97 ? -30.520 -4.657 -51.807 1.00 64.50 97 THR A CA 1
ATOM 733 C C . THR A 1 97 ? -30.799 -3.727 -50.626 1.00 64.50 97 THR A C 1
ATOM 735 O O . THR A 1 97 ? -29.855 -3.092 -50.137 1.00 64.50 97 THR A O 1
ATOM 738 N N . PRO A 1 98 ? -32.058 -3.625 -50.158 1.00 60.28 98 PRO A N 1
ATOM 739 C CA . PRO A 1 98 ? -32.409 -2.738 -49.058 1.00 60.28 98 PRO A CA 1
ATOM 740 C C . PRO A 1 98 ? -31.530 -3.069 -47.853 1.00 60.28 98 PRO A C 1
ATOM 742 O O . PRO A 1 98 ? -31.456 -4.221 -47.424 1.00 60.28 98 PRO A O 1
ATOM 745 N N . ALA A 1 99 ? -30.814 -2.063 -47.346 1.00 63.28 99 ALA A N 1
ATOM 746 C CA . ALA A 1 99 ? -29.942 -2.221 -46.194 1.00 63.28 99 ALA A CA 1
ATOM 747 C C . ALA A 1 99 ? -30.775 -2.764 -45.028 1.00 63.28 99 ALA A C 1
ATOM 749 O O . ALA A 1 99 ? -31.655 -2.072 -44.514 1.00 63.28 99 ALA A O 1
ATOM 750 N N . HIS A 1 100 ? -30.519 -4.013 -44.633 1.00 64.44 100 HIS A N 1
ATOM 751 C CA . HIS A 1 100 ? -31.168 -4.584 -43.464 1.00 64.44 100 HIS A CA 1
ATOM 752 C C . HIS A 1 100 ? -30.912 -3.662 -42.263 1.00 64.44 100 HIS A C 1
ATOM 754 O O . HIS A 1 100 ? -29.757 -3.273 -42.040 1.00 64.44 100 HIS A O 1
ATOM 760 N N . PRO A 1 101 ? -31.950 -3.296 -41.487 1.00 63.66 101 PRO A N 1
ATOM 761 C CA . PRO A 1 101 ? -31.749 -2.518 -40.278 1.00 63.66 101 PRO A CA 1
ATOM 762 C C . PRO A 1 101 ? -30.782 -3.297 -39.390 1.00 63.66 101 PRO A C 1
ATOM 764 O O . PRO A 1 101 ? -31.018 -4.467 -39.075 1.00 63.66 101 PRO A O 1
ATOM 767 N N . ARG A 1 102 ? -29.656 -2.668 -39.035 1.00 67.19 102 ARG A N 1
ATOM 768 C CA . ARG A 1 102 ? -28.711 -3.242 -38.076 1.00 67.19 102 ARG A CA 1
ATOM 769 C C . ARG A 1 102 ? -29.490 -3.480 -36.790 1.00 67.19 102 ARG A C 1
ATOM 771 O O . ARG A 1 102 ? -29.856 -2.524 -36.111 1.00 67.19 102 ARG A O 1
ATOM 778 N N . ARG A 1 103 ? -29.789 -4.746 -36.491 1.00 69.69 103 ARG A N 1
ATOM 779 C CA . ARG A 1 103 ? -30.384 -5.133 -35.213 1.00 69.69 103 ARG A CA 1
ATOM 780 C C . ARG A 1 103 ? -29.404 -4.671 -34.139 1.00 69.69 103 ARG A C 1
ATOM 782 O O . ARG A 1 103 ? -28.241 -5.068 -34.172 1.00 69.69 103 ARG A O 1
ATOM 789 N N . GLY A 1 104 ? -29.846 -3.769 -33.265 1.00 67.88 104 GLY A N 1
ATOM 790 C CA . GLY A 1 104 ? -29.043 -3.347 -32.125 1.00 67.88 104 GLY A CA 1
ATOM 791 C C . GLY A 1 104 ? -28.620 -4.576 -31.326 1.00 67.88 104 GLY A C 1
ATOM 792 O O . GLY A 1 104 ? -29.394 -5.527 -31.195 1.00 67.88 104 GLY A O 1
ATOM 793 N N . HIS A 1 105 ? -27.383 -4.585 -30.836 1.00 71.62 105 HIS A N 1
ATOM 794 C CA . HIS A 1 105 ? -26.966 -5.624 -29.906 1.00 71.62 105 HIS A CA 1
ATOM 795 C C . HIS A 1 105 ? -27.833 -5.532 -28.641 1.00 71.62 105 HIS A C 1
ATOM 797 O O . HIS A 1 105 ? -28.135 -4.414 -28.211 1.00 71.62 105 HIS A O 1
ATOM 803 N N . PRO A 1 106 ? -28.235 -6.668 -28.044 1.00 72.38 106 PRO A N 1
ATOM 804 C CA . PRO A 1 106 ? -28.893 -6.652 -26.746 1.00 72.38 106 PRO A CA 1
ATOM 805 C C . PRO A 1 106 ? -28.018 -5.871 -25.764 1.00 72.38 106 PRO A C 1
ATOM 807 O O . PRO A 1 106 ? -26.812 -6.115 -25.684 1.00 72.38 106 PRO A O 1
ATOM 810 N N . GLY A 1 107 ? -28.603 -4.908 -25.052 1.00 70.56 107 GLY A N 1
ATOM 811 C CA . GLY A 1 107 ? -27.876 -4.170 -24.026 1.00 70.56 107 GLY A CA 1
ATOM 812 C C . GLY A 1 107 ? -27.388 -5.132 -22.945 1.00 70.56 107 GLY A C 1
ATOM 813 O O . GLY A 1 107 ? -28.185 -5.866 -22.365 1.00 70.56 107 GLY A O 1
ATOM 814 N N . ALA A 1 108 ? -26.083 -5.144 -22.680 1.00 79.19 108 ALA A N 1
ATOM 815 C CA . ALA A 1 108 ? -25.526 -5.856 -21.539 1.00 79.19 108 ALA A CA 1
ATOM 816 C C . ALA A 1 108 ? -25.595 -4.936 -20.315 1.00 79.19 108 ALA A C 1
ATOM 818 O O . ALA A 1 108 ? -24.925 -3.903 -20.280 1.00 79.19 108 ALA A O 1
ATOM 819 N N . HIS A 1 109 ? -26.418 -5.291 -19.329 1.00 78.00 109 HIS A N 1
ATOM 820 C CA . HIS A 1 109 ? -26.407 -4.648 -18.016 1.00 78.00 109 HIS A CA 1
ATOM 821 C C . HIS A 1 109 ? -25.469 -5.408 -17.073 1.00 78.00 109 HIS A C 1
ATOM 823 O O . HIS A 1 109 ? -25.198 -6.597 -17.258 1.00 78.00 109 HIS A O 1
ATOM 829 N N . ARG A 1 110 ? -24.938 -4.705 -16.066 1.00 84.69 110 ARG A N 1
ATOM 830 C CA . ARG A 1 110 ? -24.158 -5.333 -14.996 1.00 84.69 110 ARG A CA 1
ATOM 831 C C . ARG A 1 110 ? -25.077 -6.322 -14.260 1.00 84.69 110 ARG A C 1
ATOM 833 O O . ARG A 1 110 ? -26.167 -5.904 -13.874 1.00 84.69 110 ARG A O 1
ATOM 840 N N . PRO A 1 111 ? -24.674 -7.590 -14.067 1.00 89.44 111 PRO A N 1
ATOM 841 C CA . PRO A 1 111 ? -25.466 -8.523 -13.275 1.00 89.44 111 PRO A CA 1
ATOM 842 C C . PRO A 1 111 ? -25.587 -8.016 -11.834 1.00 89.44 111 PRO A C 1
ATOM 844 O O . PRO A 1 111 ? -24.663 -7.374 -11.320 1.00 89.44 111 PRO A O 1
ATOM 847 N N . LEU A 1 112 ? -26.729 -8.299 -11.206 1.00 92.44 112 LEU A N 1
ATOM 848 C CA . LEU A 1 112 ? -26.947 -8.020 -9.789 1.00 92.44 112 LEU A CA 1
ATOM 849 C C . LEU A 1 112 ? -25.984 -8.848 -8.930 1.00 92.44 112 LEU A C 1
ATOM 851 O O . LEU A 1 112 ? -25.554 -9.933 -9.320 1.00 92.44 112 LEU A O 1
ATOM 855 N N . CYS A 1 113 ? -25.625 -8.315 -7.770 1.00 91.31 113 CYS A N 1
ATOM 856 C CA . CYS A 1 113 ? -24.797 -8.984 -6.784 1.00 91.31 113 CYS A CA 1
ATOM 857 C C . CYS A 1 113 ? -25.557 -10.174 -6.191 1.00 91.31 113 CYS A C 1
ATOM 859 O O . CYS A 1 113 ? -26.636 -9.992 -5.633 1.00 91.31 113 CYS A O 1
ATOM 861 N N . ASP A 1 114 ? -24.962 -11.368 -6.238 1.00 93.75 114 ASP A N 1
ATOM 862 C CA . ASP A 1 114 ? -25.583 -12.590 -5.706 1.00 93.75 114 ASP A CA 1
ATOM 863 C C . ASP A 1 114 ? -25.886 -12.505 -4.198 1.00 93.75 114 ASP A C 1
ATOM 865 O O . ASP A 1 114 ? -26.812 -13.147 -3.709 1.00 93.75 114 ASP A O 1
ATOM 869 N N . ASN A 1 115 ? -25.104 -11.723 -3.445 1.00 93.25 115 ASN A N 1
ATOM 870 C CA . ASN A 1 115 ? -25.258 -11.570 -1.999 1.00 93.25 115 ASN A CA 1
ATOM 871 C C . ASN A 1 115 ? -25.102 -10.094 -1.578 1.00 93.25 115 ASN A C 1
ATOM 873 O O . ASN A 1 115 ? -23.994 -9.671 -1.222 1.00 93.25 115 ASN A O 1
ATOM 877 N N . PRO A 1 116 ? -26.168 -9.274 -1.663 1.00 93.62 116 PRO A N 1
ATOM 878 C CA . PRO A 1 116 ? -26.117 -7.872 -1.264 1.00 93.62 116 PRO A CA 1
ATOM 879 C C . PRO A 1 116 ? -26.053 -7.727 0.263 1.00 93.62 116 PRO A C 1
ATOM 881 O O . PRO A 1 116 ? -26.756 -8.409 1.001 1.00 93.62 116 PRO A O 1
ATOM 884 N N . THR A 1 117 ? -25.251 -6.775 0.749 1.00 95.19 117 THR A N 1
ATOM 885 C CA . THR A 1 117 ? -25.116 -6.494 2.192 1.00 95.19 117 THR A CA 1
ATOM 886 C C . THR A 1 117 ? -26.437 -6.065 2.838 1.00 95.19 117 THR A C 1
ATOM 888 O O . THR A 1 117 ? -26.675 -6.336 4.012 1.00 95.19 117 THR A O 1
ATOM 891 N N . ALA A 1 118 ? -27.284 -5.364 2.086 1.00 93.56 118 ALA A N 1
ATOM 892 C CA . ALA A 1 118 ? -28.618 -4.964 2.503 1.00 93.56 118 ALA A CA 1
ATOM 893 C C . ALA A 1 118 ? -29.515 -4.827 1.269 1.00 93.56 118 ALA A C 1
ATOM 895 O O . ALA A 1 118 ? -29.059 -4.369 0.222 1.00 93.56 118 ALA A O 1
ATOM 896 N N . VAL A 1 119 ? -30.794 -5.174 1.417 1.00 93.94 119 VAL A N 1
ATOM 897 C CA . VAL A 1 119 ? -31.823 -4.997 0.386 1.00 93.94 119 VAL A CA 1
ATOM 898 C C . VAL A 1 119 ? -32.801 -3.932 0.865 1.00 93.94 119 VAL A C 1
ATOM 900 O O . VAL A 1 119 ? -33.265 -3.981 2.005 1.00 93.94 119 VAL A O 1
ATOM 903 N N . LYS A 1 120 ? -33.091 -2.949 0.010 1.00 92.94 120 LYS A N 1
ATOM 904 C CA . LYS A 1 120 ? -34.108 -1.922 0.259 1.00 92.94 120 LYS A CA 1
ATOM 905 C C . LYS A 1 120 ? -35.224 -2.088 -0.759 1.00 92.94 120 LYS A C 1
ATOM 907 O O . LYS A 1 120 ? -35.027 -1.773 -1.927 1.00 92.94 120 LYS A O 1
ATOM 912 N N . ASP A 1 121 ? -36.369 -2.571 -0.297 1.00 92.38 121 ASP A N 1
ATOM 913 C CA . ASP A 1 121 ? -37.586 -2.642 -1.099 1.00 92.38 121 ASP A CA 1
ATOM 914 C C . ASP A 1 121 ? -38.373 -1.331 -0.944 1.00 92.38 121 ASP A C 1
ATOM 916 O O . ASP A 1 121 ? -38.823 -0.986 0.152 1.00 92.38 121 ASP A O 1
ATOM 920 N N . MET A 1 122 ? -38.446 -0.548 -2.021 1.00 92.06 122 MET A N 1
ATOM 921 C CA . MET A 1 122 ? -38.993 0.809 -2.010 1.00 92.06 122 MET A CA 1
ATOM 922 C C . MET A 1 122 ? -40.383 0.820 -2.644 1.00 92.06 122 MET A C 1
ATOM 924 O O . MET A 1 122 ? -40.512 0.739 -3.863 1.00 92.06 122 MET A O 1
ATOM 928 N N . ARG A 1 123 ? -41.423 0.993 -1.823 1.00 92.12 123 ARG A N 1
ATOM 929 C CA . ARG A 1 123 ? -42.807 1.178 -2.289 1.00 92.12 123 ARG A CA 1
ATOM 930 C C . ARG A 1 123 ? -43.144 2.659 -2.429 1.00 92.12 123 ARG A C 1
ATOM 932 O O . ARG A 1 123 ? -42.742 3.478 -1.599 1.00 92.12 123 ARG A O 1
ATOM 939 N N . ALA A 1 124 ? -43.917 3.006 -3.452 1.00 92.75 124 ALA A N 1
ATOM 940 C CA . ALA A 1 124 ? -44.446 4.354 -3.610 1.00 92.75 124 ALA A CA 1
ATOM 941 C C . ALA A 1 124 ? -45.515 4.621 -2.540 1.00 92.75 124 ALA A C 1
ATOM 943 O O . ALA A 1 124 ? -46.511 3.904 -2.473 1.00 92.75 124 ALA A O 1
ATOM 944 N N . GLY A 1 125 ? -45.309 5.645 -1.707 1.00 93.50 125 GLY A N 1
ATOM 945 C CA . GLY A 1 125 ? -46.307 6.097 -0.730 1.00 93.50 125 GLY A CA 1
ATOM 946 C C . GLY A 1 125 ? -47.346 7.042 -1.332 1.00 93.50 125 GLY A C 1
ATOM 947 O O . GLY A 1 125 ? -48.483 7.074 -0.884 1.00 93.50 125 GLY A O 1
ATOM 948 N N . THR A 1 126 ? -46.984 7.784 -2.379 1.00 96.50 126 THR A N 1
ATOM 949 C CA . THR A 1 126 ? -47.884 8.704 -3.077 1.00 96.50 126 THR A CA 1
ATOM 950 C C . THR A 1 126 ? -47.725 8.592 -4.584 1.00 96.50 126 THR A C 1
ATOM 952 O O . THR A 1 126 ? -46.655 8.262 -5.101 1.00 96.50 126 THR A O 1
ATOM 955 N N . CYS A 1 127 ? -48.808 8.868 -5.307 1.00 94.69 127 CYS A N 1
ATOM 956 C CA . CYS A 1 127 ? -48.795 8.883 -6.759 1.00 94.69 127 CYS A CA 1
ATOM 957 C C . CYS A 1 127 ? -47.975 10.080 -7.264 1.00 94.69 127 CYS A C 1
ATOM 959 O O . CYS A 1 127 ? -48.318 11.220 -6.940 1.00 94.69 127 CYS A O 1
ATOM 961 N N . PRO A 1 128 ? -46.954 9.875 -8.116 1.00 92.81 128 PRO A N 1
ATOM 962 C CA . PRO A 1 128 ? -46.127 10.969 -8.628 1.00 92.81 128 PRO A CA 1
ATOM 963 C C . PRO A 1 128 ? -46.891 11.931 -9.552 1.00 92.81 128 PRO A C 1
ATOM 965 O O . PRO A 1 128 ? -46.397 13.015 -9.844 1.00 92.81 128 PRO A O 1
ATOM 968 N N . HIS A 1 129 ? -48.088 11.555 -10.014 1.00 95.44 129 HIS A N 1
ATOM 969 C CA . HIS A 1 129 ? -48.893 12.362 -10.934 1.00 95.44 129 HIS A CA 1
ATOM 970 C C . HIS A 1 129 ? -49.967 13.202 -10.233 1.00 95.44 129 HIS A C 1
ATOM 972 O O . HIS A 1 129 ? -50.183 14.347 -10.616 1.00 95.44 129 HIS A O 1
ATOM 978 N N . CYS A 1 130 ? -50.653 12.643 -9.230 1.00 95.25 130 CYS A N 1
ATOM 979 C CA . CYS A 1 130 ? -51.795 13.293 -8.571 1.00 95.25 130 CYS A CA 1
ATOM 980 C C . CYS A 1 130 ? -51.680 13.387 -7.041 1.00 95.25 130 CYS A C 1
ATOM 982 O O . CYS A 1 130 ? -52.611 13.865 -6.402 1.00 95.25 130 CYS A O 1
ATOM 984 N N . ALA A 1 131 ? -50.569 12.928 -6.454 1.00 93.38 131 ALA A N 1
ATOM 985 C CA . ALA A 1 131 ? -50.300 12.917 -5.012 1.00 93.38 131 ALA A CA 1
ATOM 986 C C . ALA A 1 131 ? -51.283 12.106 -4.141 1.00 93.38 131 ALA A C 1
ATOM 988 O O . ALA A 1 131 ? -51.217 12.189 -2.917 1.00 93.38 131 ALA A O 1
ATOM 989 N N . ALA A 1 132 ? -52.156 11.290 -4.741 1.00 94.50 132 ALA A N 1
ATOM 990 C CA . ALA A 1 132 ? -53.007 10.356 -4.004 1.00 94.50 132 ALA A CA 1
ATOM 991 C C . ALA A 1 132 ? -52.172 9.345 -3.194 1.00 94.50 132 ALA A C 1
ATOM 993 O O . ALA A 1 132 ? -51.079 8.971 -3.625 1.00 94.50 132 ALA A O 1
ATOM 994 N N . ASP A 1 133 ? -52.695 8.894 -2.051 1.00 95.06 133 ASP A N 1
ATOM 995 C CA . ASP A 1 133 ? -52.056 7.877 -1.207 1.00 95.06 133 ASP A CA 1
ATOM 996 C C . ASP A 1 133 ? -52.055 6.503 -1.900 1.00 95.06 133 ASP A C 1
ATOM 998 O O . ASP A 1 133 ? -53.084 6.039 -2.394 1.00 95.06 133 ASP A O 1
ATOM 1002 N N . LEU A 1 134 ? -50.882 5.867 -1.947 1.00 95.31 134 LEU A N 1
ATOM 1003 C CA . LEU A 1 134 ? -50.644 4.550 -2.549 1.00 95.31 134 LEU A CA 1
ATOM 1004 C C . LEU A 1 134 ? -50.221 3.491 -1.519 1.00 95.31 134 LEU A C 1
ATOM 1006 O O . LEU A 1 134 ? -49.908 2.361 -1.901 1.00 95.31 134 LEU A O 1
ATOM 1010 N N . SER A 1 135 ? -50.225 3.826 -0.226 1.00 90.94 135 SER A N 1
ATOM 1011 C CA . SER A 1 135 ? -49.787 2.931 0.853 1.00 90.94 135 SER A CA 1
ATOM 1012 C C . SER A 1 135 ? -50.530 1.586 0.877 1.00 90.94 135 SER A C 1
ATOM 1014 O O . SER A 1 135 ? -49.918 0.548 1.133 1.00 90.94 135 SER A O 1
ATOM 1016 N N . GLY A 1 136 ? -51.828 1.590 0.557 1.00 89.94 136 GLY A N 1
ATOM 1017 C CA . GLY A 1 136 ? -52.680 0.397 0.503 1.00 89.94 136 GLY A CA 1
ATOM 1018 C C . GLY A 1 136 ? -52.741 -0.308 -0.855 1.00 89.94 136 GLY A C 1
ATOM 1019 O O . GLY A 1 136 ? -53.473 -1.286 -0.991 1.00 89.94 136 GLY A O 1
ATOM 1020 N N . VAL A 1 137 ? -52.022 0.179 -1.870 1.00 93.06 137 VAL A N 1
ATOM 1021 C CA . VAL A 1 137 ? -52.082 -0.368 -3.233 1.00 93.06 137 VAL A CA 1
ATOM 1022 C C . VAL A 1 137 ? -51.028 -1.467 -3.417 1.00 93.06 137 VAL A C 1
ATOM 1024 O O . VAL A 1 137 ? -49.867 -1.316 -3.022 1.00 93.06 137 VAL A O 1
ATOM 1027 N N . GLU A 1 138 ? -51.430 -2.580 -4.037 1.00 92.38 138 GLU A N 1
ATOM 1028 C CA . GLU A 1 138 ? -50.532 -3.656 -4.483 1.00 92.38 138 GLU A CA 1
ATOM 1029 C C . GLU A 1 138 ? -49.533 -3.129 -5.525 1.00 92.38 138 GLU A C 1
ATOM 1031 O O . GLU A 1 138 ? -49.920 -2.517 -6.522 1.00 92.38 138 GLU A O 1
ATOM 1036 N N . GLN A 1 139 ? -48.237 -3.348 -5.287 1.00 91.81 139 GLN A N 1
ATOM 1037 C CA . GLN A 1 139 ? -47.150 -2.891 -6.157 1.00 91.81 139 GLN A CA 1
ATOM 1038 C C . GLN A 1 139 ? -46.280 -4.094 -6.527 1.00 91.81 139 GLN A C 1
ATOM 1040 O O . GLN A 1 139 ? -45.676 -4.717 -5.657 1.00 91.81 139 GLN A O 1
ATOM 1045 N N . SER A 1 140 ? -46.229 -4.432 -7.818 1.00 90.88 140 SER A N 1
ATOM 1046 C CA . SER A 1 140 ? -45.382 -5.510 -8.336 1.00 90.88 140 SER A CA 1
ATOM 1047 C C . SER A 1 140 ? -43.925 -5.065 -8.453 1.00 90.88 140 SER A C 1
ATOM 1049 O O . SER A 1 140 ? -43.656 -3.901 -8.750 1.00 90.88 140 SER A O 1
ATOM 1051 N N . ALA A 1 141 ? -42.991 -6.007 -8.303 1.00 86.12 141 ALA A N 1
ATOM 1052 C CA . ALA A 1 141 ? -41.566 -5.743 -8.480 1.00 86.12 141 ALA A CA 1
ATOM 1053 C C . ALA A 1 141 ? -41.273 -5.131 -9.864 1.00 86.12 141 ALA A C 1
ATOM 1055 O O . ALA A 1 141 ? -41.697 -5.660 -10.894 1.00 86.12 141 ALA A O 1
ATOM 1056 N N . GLY A 1 142 ? -40.569 -3.999 -9.861 1.00 86.75 142 GLY A N 1
ATOM 1057 C CA . GLY A 1 142 ? -40.150 -3.277 -11.059 1.00 86.75 142 GLY A CA 1
ATOM 1058 C C . GLY A 1 142 ? -38.676 -3.506 -11.394 1.00 86.75 142 GLY A C 1
ATOM 1059 O O . GLY A 1 142 ? -38.131 -4.596 -11.224 1.00 86.75 142 GLY A O 1
ATOM 1060 N N . GLU A 1 143 ? -38.019 -2.452 -11.876 1.00 89.12 143 GLU A N 1
ATOM 1061 C CA . GLU A 1 143 ? -36.577 -2.456 -12.126 1.00 89.12 143 GLU A CA 1
ATOM 1062 C C . GLU A 1 143 ? -35.792 -2.685 -10.826 1.00 89.12 143 GLU A C 1
ATOM 1064 O O . GLU A 1 143 ? -36.086 -2.094 -9.789 1.00 89.12 143 GLU A O 1
ATOM 1069 N N . THR A 1 144 ? -34.775 -3.542 -10.893 1.00 91.00 144 THR A N 1
ATOM 1070 C CA . THR A 1 144 ? -33.871 -3.831 -9.775 1.00 91.00 144 THR A CA 1
ATOM 1071 C C . THR A 1 144 ? -32.450 -3.474 -10.185 1.00 91.00 144 THR A C 1
ATOM 1073 O O . THR A 1 144 ? -31.999 -3.860 -11.263 1.00 91.00 144 THR A O 1
ATOM 1076 N N . TYR A 1 145 ? -31.734 -2.753 -9.326 1.00 92.12 145 TYR A N 1
ATOM 1077 C CA . TYR A 1 145 ? -30.341 -2.379 -9.545 1.00 92.12 145 TYR A CA 1
ATOM 1078 C C . TYR A 1 145 ? -29.566 -2.366 -8.226 1.00 92.12 145 TYR A C 1
ATOM 1080 O O . TYR A 1 145 ? -30.118 -2.083 -7.163 1.00 92.12 145 TYR A O 1
ATOM 1088 N N . ASP A 1 146 ? -28.261 -2.621 -8.304 1.00 93.75 146 ASP A N 1
ATOM 1089 C CA . ASP A 1 146 ? -27.371 -2.484 -7.155 1.00 93.75 146 ASP A CA 1
ATOM 1090 C C . ASP A 1 146 ? -26.836 -1.059 -7.046 1.00 93.75 146 ASP A C 1
ATOM 1092 O O . ASP A 1 146 ? -26.273 -0.513 -7.999 1.00 93.75 146 ASP A O 1
ATOM 1096 N N . HIS A 1 147 ? -26.897 -0.498 -5.843 1.00 92.81 147 HIS A N 1
ATOM 1097 C CA . HIS A 1 147 ? -26.139 0.695 -5.489 1.00 92.81 147 HIS A CA 1
ATOM 1098 C C . HIS A 1 147 ? -24.904 0.293 -4.671 1.00 92.81 147 HIS A C 1
ATOM 1100 O O . HIS A 1 147 ? -25.025 -0.139 -3.525 1.00 92.81 147 HIS A O 1
ATOM 1106 N N . VAL A 1 148 ? -23.714 0.411 -5.272 1.00 92.00 148 VAL A N 1
ATOM 1107 C CA . VAL A 1 148 ? -22.436 0.052 -4.637 1.00 92.00 148 VAL A CA 1
ATOM 1108 C C . VAL A 1 148 ? -21.716 1.317 -4.192 1.00 92.00 148 VAL A C 1
ATOM 1110 O O . VAL A 1 148 ? -21.250 2.086 -5.027 1.00 92.00 148 VAL A O 1
ATOM 1113 N N . GLU A 1 149 ? -21.584 1.488 -2.880 1.00 91.19 149 GLU A N 1
ATOM 1114 C CA . GLU A 1 149 ? -20.895 2.618 -2.256 1.00 91.19 149 GLU A CA 1
ATOM 1115 C C . GLU A 1 149 ? -19.736 2.118 -1.379 1.00 91.19 149 GLU A C 1
ATOM 1117 O O . GLU A 1 149 ? -19.839 1.060 -0.751 1.00 91.19 149 GLU A O 1
ATOM 1122 N N . ILE A 1 150 ? -18.626 2.865 -1.326 1.00 88.94 150 ILE A N 1
ATOM 1123 C CA . ILE A 1 150 ? -17.458 2.522 -0.500 1.00 88.94 150 ILE A CA 1
ATOM 1124 C C . ILE A 1 150 ? -17.390 3.504 0.675 1.00 88.94 150 ILE A C 1
ATOM 1126 O O . ILE A 1 150 ? -16.970 4.647 0.486 1.00 88.94 150 ILE A O 1
ATOM 1130 N N . PRO A 1 151 ? -17.748 3.090 1.904 1.00 85.38 151 PRO A N 1
ATOM 1131 C CA . PRO A 1 151 ? -17.686 3.988 3.047 1.00 85.38 151 PRO A CA 1
ATOM 1132 C C . PRO A 1 151 ? -16.235 4.357 3.387 1.00 85.38 151 PRO A C 1
ATOM 1134 O O . PRO A 1 151 ? -15.333 3.513 3.361 1.00 85.38 151 PRO A O 1
ATOM 1137 N N . LEU A 1 152 ? -16.014 5.616 3.777 1.00 82.12 152 LEU A N 1
ATOM 1138 C CA . LEU A 1 152 ? -14.757 6.046 4.395 1.00 82.12 152 LEU A CA 1
ATOM 1139 C C . LEU A 1 152 ? -14.592 5.326 5.740 1.00 82.12 152 LEU A C 1
ATOM 1141 O O . LEU A 1 152 ? -15.455 5.421 6.611 1.00 82.12 152 LEU A O 1
ATOM 1145 N N . ALA A 1 153 ? -13.483 4.611 5.917 1.00 80.88 153 ALA A N 1
ATOM 1146 C CA . ALA A 1 153 ? -13.230 3.799 7.104 1.00 80.88 153 ALA A CA 1
ATOM 1147 C C . ALA A 1 153 ? -12.084 4.406 7.933 1.00 80.88 153 ALA A C 1
ATOM 1149 O O . ALA A 1 153 ? -10.932 4.021 7.730 1.00 80.88 153 ALA A O 1
ATOM 1150 N N . PRO A 1 154 ? -12.340 5.349 8.858 1.00 86.19 154 PRO A N 1
ATOM 1151 C CA . PRO A 1 154 ? -11.273 5.957 9.648 1.00 86.19 154 PRO A CA 1
ATOM 1152 C C . PRO A 1 154 ? -10.540 4.909 10.494 1.00 86.19 154 PRO A C 1
ATOM 1154 O O . PRO A 1 154 ? -11.111 3.899 10.914 1.00 86.19 154 PRO A O 1
ATOM 1157 N N . ALA A 1 155 ? -9.261 5.151 10.768 1.00 90.69 155 ALA A N 1
ATOM 1158 C CA . ALA A 1 155 ? -8.509 4.307 11.682 1.00 90.69 155 ALA A CA 1
ATOM 1159 C C . ALA A 1 155 ? -9.055 4.416 13.112 1.00 90.69 155 ALA A C 1
ATOM 1161 O O . ALA A 1 155 ? -9.320 5.505 13.621 1.00 90.69 155 ALA A O 1
ATOM 1162 N N . VAL A 1 156 ? -9.162 3.272 13.786 1.00 91.25 156 VAL A N 1
ATOM 1163 C CA . VAL A 1 156 ? -9.516 3.202 15.205 1.00 91.25 156 VAL A CA 1
ATOM 1164 C C . VAL A 1 156 ? -8.244 3.380 16.032 1.00 91.25 156 VAL A C 1
ATOM 1166 O O . VAL A 1 156 ? -7.322 2.571 15.939 1.00 91.25 156 VAL A O 1
ATOM 1169 N N . ILE A 1 157 ? -8.179 4.452 16.826 1.00 90.44 157 ILE A N 1
ATOM 1170 C CA . ILE A 1 157 ? -7.022 4.776 17.671 1.00 90.44 157 ILE A CA 1
ATOM 1171 C C . ILE A 1 157 ? -7.387 4.528 19.134 1.00 90.44 157 ILE A C 1
ATOM 1173 O O . ILE A 1 157 ? -8.134 5.297 19.737 1.00 90.44 157 ILE A O 1
ATOM 1177 N N . THR A 1 158 ? -6.808 3.484 19.725 1.00 90.81 158 THR A N 1
ATOM 1178 C CA . THR A 1 158 ? -7.015 3.133 21.136 1.00 90.81 158 THR A CA 1
ATOM 1179 C C . THR A 1 158 ? -5.836 3.609 21.977 1.00 90.81 158 THR A C 1
ATOM 1181 O O . THR A 1 158 ? -4.688 3.246 21.723 1.00 90.81 158 THR A O 1
ATOM 1184 N N . ARG A 1 159 ? -6.102 4.409 23.015 1.00 91.94 159 ARG A N 1
ATOM 1185 C CA . ARG A 1 159 ? -5.086 4.785 24.005 1.00 91.94 159 ARG A CA 1
ATOM 1186 C C . ARG A 1 159 ? -5.107 3.804 25.171 1.00 91.94 159 ARG A C 1
ATOM 1188 O O . ARG A 1 159 ? -6.044 3.811 25.961 1.00 91.94 159 ARG A O 1
ATOM 1195 N N . VAL A 1 160 ? -4.037 3.031 25.316 1.00 92.00 160 VAL A N 1
ATOM 1196 C CA . VAL A 1 160 ? -3.841 2.136 26.462 1.00 92.00 160 VAL A CA 1
ATOM 1197 C C . VAL A 1 160 ? -3.058 2.865 27.551 1.00 92.00 160 VAL A C 1
ATOM 1199 O O . VAL A 1 160 ? -1.963 3.369 27.308 1.00 92.00 160 VAL A O 1
ATOM 1202 N N . ILE A 1 161 ? -3.636 2.957 28.751 1.00 93.12 161 ILE A N 1
ATOM 1203 C CA . ILE A 1 161 ? -3.009 3.588 29.920 1.00 93.12 161 ILE A CA 1
ATOM 1204 C C . ILE A 1 161 ? -2.748 2.508 30.964 1.00 93.12 161 ILE A C 1
ATOM 1206 O O . ILE A 1 161 ? -3.660 2.093 31.676 1.00 93.12 161 ILE A O 1
ATOM 1210 N N . LEU A 1 162 ? -1.489 2.092 31.087 1.00 93.88 162 LEU A N 1
ATOM 1211 C CA . LEU A 1 162 ? -1.069 1.144 32.114 1.00 93.88 162 LEU A CA 1
ATOM 1212 C C . LEU A 1 162 ? -0.841 1.894 33.425 1.00 93.88 162 LEU A C 1
ATOM 1214 O O . LEU A 1 162 ? 0.005 2.789 33.518 1.00 93.88 162 LEU A O 1
ATOM 1218 N N . ARG A 1 163 ? -1.641 1.572 34.442 1.00 95.88 163 ARG A N 1
ATOM 1219 C CA . ARG A 1 163 ? -1.500 2.162 35.775 1.00 95.88 163 ARG A CA 1
ATOM 1220 C C . ARG A 1 163 ? -0.378 1.460 36.520 1.00 95.88 163 ARG A C 1
ATOM 1222 O O . ARG A 1 163 ? -0.233 0.249 36.426 1.00 95.88 163 ARG A O 1
ATOM 1229 N N . ARG A 1 164 ? 0.404 2.234 37.266 1.00 96.19 164 ARG A N 1
ATOM 1230 C CA . ARG A 1 164 ? 1.439 1.716 38.158 1.00 96.19 164 ARG A CA 1
ATOM 1231 C C . ARG A 1 164 ? 1.089 2.039 39.600 1.00 96.19 164 ARG A C 1
ATOM 1233 O O . ARG A 1 164 ? 0.448 3.060 39.851 1.00 96.19 164 ARG A O 1
ATOM 1240 N N . GLY A 1 165 ? 1.539 1.206 40.521 1.00 96.38 165 GLY A N 1
ATOM 1241 C CA . GLY A 1 165 ? 1.325 1.390 41.949 1.00 96.38 165 GLY A CA 1
ATOM 1242 C C . GLY A 1 165 ? 2.313 0.577 42.768 1.00 96.38 165 GLY A C 1
ATOM 1243 O O . GLY A 1 165 ? 3.221 -0.047 42.224 1.00 96.38 165 GLY A O 1
ATOM 1244 N N . THR A 1 166 ? 2.113 0.581 44.078 1.00 97.19 166 THR A N 1
ATOM 1245 C CA . THR A 1 166 ? 2.902 -0.201 45.033 1.00 97.19 166 THR A CA 1
ATOM 1246 C C . THR A 1 166 ? 1.942 -1.082 45.825 1.00 97.19 166 THR A C 1
ATOM 1248 O O . THR A 1 166 ? 0.931 -0.564 46.302 1.00 97.19 166 THR A O 1
ATOM 1251 N N . CYS A 1 167 ? 2.211 -2.389 45.973 1.00 95.69 167 CYS A N 1
ATOM 1252 C CA . CYS A 1 167 ? 1.331 -3.236 46.790 1.00 95.69 167 CYS A CA 1
ATOM 1253 C C . CYS A 1 167 ? 1.380 -2.764 48.249 1.00 95.69 167 CYS A C 1
ATOM 1255 O O . CYS A 1 167 ? 2.481 -2.680 48.801 1.00 95.69 167 CYS A O 1
ATOM 1257 N N . PRO A 1 168 ? 0.237 -2.554 48.925 1.00 95.56 168 PRO A N 1
ATOM 1258 C CA . PRO A 1 168 ? 0.236 -2.296 50.366 1.00 95.56 168 PRO A CA 1
ATOM 1259 C C . PRO A 1 168 ? 0.759 -3.497 51.176 1.00 95.56 168 PRO A C 1
ATOM 1261 O O . PRO A 1 168 ? 1.246 -3.325 52.285 1.00 95.56 168 PRO A O 1
ATOM 1264 N N . CYS A 1 169 ? 0.696 -4.703 50.603 1.00 95.12 169 CYS A N 1
ATOM 1265 C CA . CYS A 1 169 ? 1.069 -5.966 51.228 1.00 95.12 169 CYS A CA 1
ATOM 1266 C C . CYS A 1 169 ? 2.589 -6.206 51.299 1.00 95.12 169 CYS A C 1
ATOM 1268 O O . CYS A 1 169 ? 3.158 -6.396 52.368 1.00 95.12 169 CYS A O 1
ATOM 1270 N N . CYS A 1 170 ? 3.256 -6.199 50.144 1.00 95.94 170 CYS A N 1
ATOM 1271 C CA . CYS A 1 170 ? 4.661 -6.575 49.987 1.00 95.94 170 CYS A CA 1
ATOM 1272 C C . CYS A 1 170 ? 5.556 -5.380 49.637 1.00 95.94 170 CYS A C 1
ATOM 1274 O O . CYS A 1 170 ? 6.765 -5.539 49.489 1.00 95.94 170 CYS A O 1
ATOM 1276 N N . ARG A 1 171 ? 4.969 -4.184 49.480 1.00 94.88 171 ARG A N 1
ATOM 1277 C CA . ARG A 1 171 ? 5.643 -2.942 49.064 1.00 94.88 171 ARG A CA 1
ATOM 1278 C C . ARG A 1 171 ? 6.368 -3.013 47.713 1.00 94.88 171 ARG A C 1
ATOM 1280 O O . ARG A 1 171 ? 7.146 -2.117 47.396 1.00 94.88 171 ARG A O 1
ATOM 1287 N N . GLN A 1 172 ? 6.095 -4.024 46.887 1.00 96.69 172 GLN A N 1
ATOM 1288 C CA . GLN A 1 172 ? 6.643 -4.111 45.532 1.00 96.69 172 GLN A CA 1
ATOM 1289 C C . GLN A 1 172 ? 5.891 -3.187 44.571 1.00 96.69 172 GLN A C 1
ATOM 1291 O O . GLN A 1 172 ? 4.667 -3.049 44.652 1.00 96.69 172 GLN A O 1
ATOM 1296 N N . ALA A 1 173 ? 6.630 -2.564 43.654 1.00 96.38 173 ALA A N 1
ATOM 1297 C CA . ALA A 1 173 ? 6.053 -1.786 42.567 1.00 96.38 173 ALA A CA 1
ATOM 1298 C C . ALA A 1 173 ? 5.464 -2.719 41.499 1.00 96.38 173 ALA A C 1
ATOM 1300 O O . ALA A 1 173 ? 6.083 -3.720 41.142 1.00 96.38 173 ALA A O 1
ATOM 1301 N N . PHE A 1 174 ? 4.298 -2.369 40.964 1.00 95.06 174 PHE A N 1
ATOM 1302 C CA . PHE A 1 174 ? 3.660 -3.085 39.863 1.00 95.06 174 PHE A CA 1
ATOM 1303 C C . PHE A 1 174 ? 3.217 -2.118 38.765 1.00 95.06 174 PHE A C 1
ATOM 1305 O O . PHE A 1 174 ? 2.992 -0.927 39.005 1.00 95.06 174 PHE A O 1
ATOM 1312 N N . ILE A 1 175 ? 3.069 -2.650 37.555 1.00 95.31 175 ILE A N 1
ATOM 1313 C CA . ILE A 1 175 ? 2.469 -1.975 36.405 1.00 95.31 175 ILE A CA 1
ATOM 1314 C C . ILE A 1 175 ? 1.393 -2.914 35.863 1.00 95.31 175 ILE A C 1
ATOM 1316 O O . ILE A 1 175 ? 1.633 -4.112 35.753 1.00 95.31 175 ILE A O 1
ATOM 1320 N N . ALA A 1 176 ? 0.211 -2.378 35.565 1.00 94.31 176 ALA A N 1
ATOM 1321 C CA . ALA A 1 176 ? -0.867 -3.131 34.944 1.00 94.31 176 ALA A CA 1
ATOM 1322 C C . ALA A 1 176 ? -0.415 -3.702 33.594 1.00 94.31 176 ALA A C 1
ATOM 1324 O O . ALA A 1 176 ? 0.273 -3.024 32.827 1.00 94.31 176 ALA A O 1
ATOM 1325 N N . GLU A 1 177 ? -0.826 -4.930 33.305 1.00 92.56 177 GLU A N 1
ATOM 1326 C CA . GLU A 1 177 ? -0.516 -5.583 32.039 1.00 92.56 177 GLU A CA 1
ATOM 1327 C C . GLU A 1 177 ? -1.366 -4.997 30.898 1.00 92.56 177 GLU A C 1
ATOM 1329 O O . GLU A 1 177 ? -2.529 -4.630 31.107 1.00 92.56 177 GLU A O 1
ATOM 1334 N N . PRO A 1 178 ? -0.796 -4.853 29.690 1.00 90.62 178 PRO A N 1
ATOM 1335 C CA . PRO A 1 178 ? -1.548 -4.428 28.517 1.00 90.62 178 PRO A CA 1
ATOM 1336 C C . PRO A 1 178 ? -2.582 -5.490 28.117 1.00 90.62 178 PRO A C 1
ATOM 1338 O O . PRO A 1 178 ? -2.295 -6.684 28.216 1.00 90.62 178 PRO A O 1
ATOM 1341 N N . PRO A 1 179 ? -3.767 -5.089 27.621 1.00 87.94 179 PRO A N 1
ATOM 1342 C CA . PRO A 1 179 ? -4.695 -6.050 27.049 1.00 87.94 179 PRO A CA 1
ATOM 1343 C C . PRO A 1 179 ? -4.088 -6.715 25.797 1.00 87.94 179 PRO A C 1
ATOM 1345 O O . PRO A 1 179 ? -3.304 -6.067 25.087 1.00 87.94 179 PRO A O 1
ATOM 1348 N N . PRO A 1 180 ? -4.465 -7.973 25.495 1.00 85.19 180 PRO A N 1
ATOM 1349 C CA . PRO A 1 180 ? -3.948 -8.704 24.339 1.00 85.19 180 PRO A CA 1
ATOM 1350 C C . PRO A 1 180 ? -4.091 -7.917 23.029 1.00 85.19 180 PRO A C 1
ATOM 1352 O O . PRO A 1 180 ? -5.144 -7.334 22.760 1.00 85.19 180 PRO A O 1
ATOM 1355 N N . GLY A 1 181 ? -3.036 -7.897 22.214 1.00 82.00 181 GLY A N 1
ATOM 1356 C CA . GLY A 1 181 ? -2.991 -7.186 20.930 1.00 82.00 181 GLY A CA 1
ATOM 1357 C C . GLY A 1 181 ? -2.677 -5.688 21.029 1.00 82.00 181 GLY A C 1
ATOM 1358 O O . GLY A 1 181 ? -2.685 -4.985 20.015 1.00 82.00 181 GLY A O 1
ATOM 1359 N N . THR A 1 182 ? -2.410 -5.179 22.234 1.00 84.06 182 THR A N 1
ATOM 1360 C CA . THR A 1 182 ? -1.975 -3.790 22.471 1.00 84.06 182 THR A CA 1
ATOM 1361 C C . THR A 1 182 ? -0.650 -3.713 23.225 1.00 84.06 182 THR A C 1
ATOM 1363 O O . THR A 1 182 ? -0.369 -2.753 23.950 1.00 84.06 182 THR A O 1
ATOM 1366 N N . GLU A 1 183 ? 0.173 -4.745 23.064 1.00 82.38 183 GLU A N 1
ATOM 1367 C CA . GLU A 1 183 ? 1.461 -4.858 23.722 1.00 82.38 183 GLU A CA 1
ATOM 1368 C C . GLU A 1 183 ? 2.377 -3.679 23.340 1.00 82.38 183 GLU A C 1
ATOM 1370 O O . GLU A 1 183 ? 2.370 -3.205 22.196 1.00 82.38 183 GLU A O 1
ATOM 1375 N N . PRO A 1 184 ? 3.199 -3.189 24.285 1.00 75.81 184 PRO A N 1
ATOM 1376 C CA . PRO A 1 184 ? 4.171 -2.142 24.020 1.00 75.81 184 PRO A CA 1
ATOM 1377 C C . PRO A 1 184 ? 5.090 -2.508 22.850 1.00 75.81 184 PRO A C 1
ATOM 1379 O O . PRO A 1 184 ? 5.699 -3.575 22.817 1.00 75.81 184 PRO A O 1
ATOM 1382 N N . GLY A 1 185 ? 5.221 -1.597 21.889 1.00 81.81 185 GLY A N 1
ATOM 1383 C CA . GLY A 1 185 ? 6.005 -1.832 20.685 1.00 81.81 185 GLY A CA 1
ATOM 1384 C C . GLY A 1 185 ? 5.745 -0.768 19.629 1.00 81.81 185 GLY A C 1
ATOM 1385 O O . GLY A 1 185 ? 5.707 0.428 19.919 1.00 81.81 185 GLY A O 1
ATOM 1386 N N . SER A 1 186 ? 5.569 -1.195 18.379 1.00 80.56 186 SER A N 1
ATOM 1387 C CA . SER A 1 186 ? 5.163 -0.272 17.320 1.00 80.56 186 SER A CA 1
ATOM 1388 C C . SER A 1 186 ? 3.677 0.088 17.483 1.00 80.56 186 SER A C 1
ATOM 1390 O O . SER A 1 186 ? 2.853 -0.818 17.586 1.00 80.56 186 SER A O 1
ATOM 1392 N N . PRO A 1 187 ? 3.314 1.385 17.432 1.00 85.94 187 PRO A N 1
ATOM 1393 C CA . PRO A 1 187 ? 1.938 1.854 17.632 1.00 85.94 187 PRO A CA 1
ATOM 1394 C C . PRO A 1 187 ? 0.982 1.460 16.494 1.00 85.94 187 PRO A C 1
ATOM 1396 O O . PRO A 1 187 ? -0.204 1.770 16.535 1.00 85.94 187 PRO A O 1
ATOM 1399 N N . PHE A 1 188 ? 1.498 0.826 15.440 1.00 90.12 188 PHE A N 1
ATOM 1400 C CA . PHE A 1 188 ? 0.746 0.482 14.244 1.00 90.12 188 PHE A CA 1
ATOM 1401 C C . PHE A 1 188 ? 0.298 -0.974 14.291 1.00 90.12 188 PHE A C 1
ATOM 1403 O O . PHE A 1 188 ? 1.147 -1.867 14.340 1.00 90.12 188 PHE A O 1
ATOM 1410 N N . GLY A 1 189 ? -1.012 -1.209 14.213 1.00 89.69 189 GLY A N 1
ATOM 1411 C CA . GLY A 1 189 ? -1.593 -2.552 14.162 1.00 89.69 189 GLY A CA 1
ATOM 1412 C C . GLY A 1 189 ? -1.318 -3.298 12.850 1.00 89.69 189 GLY A C 1
ATOM 1413 O O . GLY A 1 189 ? -0.901 -2.713 11.845 1.00 89.69 189 GLY A O 1
ATOM 1414 N N . GLU A 1 190 ? -1.586 -4.602 12.851 1.00 90.06 190 GLU A N 1
ATOM 1415 C CA . GLU A 1 190 ? -1.283 -5.518 11.742 1.00 90.06 190 GLU A CA 1
ATOM 1416 C C . GLU A 1 190 ? -1.973 -5.126 10.431 1.00 90.06 190 GLU A C 1
ATOM 1418 O O . GLU A 1 190 ? -1.318 -5.053 9.393 1.00 90.06 190 GLU A O 1
ATOM 1423 N N . ASN A 1 191 ? -3.260 -4.765 10.481 1.00 92.19 191 ASN A N 1
ATOM 1424 C CA . ASN A 1 191 ? -4.029 -4.346 9.303 1.00 92.19 191 ASN A CA 1
ATOM 1425 C C . ASN A 1 191 ? -3.432 -3.113 8.612 1.00 92.19 191 ASN A C 1
ATOM 1427 O O . ASN A 1 191 ? -3.393 -3.037 7.383 1.00 92.19 191 ASN A O 1
ATOM 1431 N N . LEU A 1 192 ? -2.929 -2.150 9.391 1.00 93.50 192 LEU A N 1
ATOM 1432 C CA . LEU A 1 192 ? -2.269 -0.972 8.836 1.00 93.50 192 LEU A CA 1
ATOM 1433 C C . LEU A 1 192 ? -0.967 -1.368 8.138 1.00 93.50 192 LEU A C 1
ATOM 1435 O O . LEU A 1 192 ? -0.718 -0.947 7.007 1.00 93.50 192 LEU A O 1
ATOM 1439 N N . ARG A 1 193 ? -0.149 -2.206 8.787 1.00 94.25 193 ARG A N 1
ATOM 1440 C CA . ARG A 1 193 ? 1.117 -2.688 8.213 1.00 94.25 193 ARG A CA 1
ATOM 1441 C C . ARG A 1 193 ? 0.877 -3.483 6.929 1.00 94.25 193 ARG A C 1
ATOM 1443 O O . ARG A 1 193 ? 1.566 -3.252 5.938 1.00 94.25 193 ARG A O 1
ATOM 1450 N N . ALA A 1 194 ? -0.131 -4.352 6.916 1.00 94.75 194 ALA A N 1
ATOM 1451 C CA . ALA A 1 194 ? -0.520 -5.131 5.746 1.00 94.75 194 ALA A CA 1
ATOM 1452 C C . ALA A 1 194 ? -0.937 -4.232 4.572 1.00 94.75 194 ALA A C 1
ATOM 1454 O O . ALA A 1 194 ? -0.475 -4.438 3.451 1.00 94.75 194 ALA A O 1
ATOM 1455 N N . ARG A 1 195 ? -1.731 -3.181 4.825 1.00 94.75 195 ARG A N 1
ATOM 1456 C CA . ARG A 1 195 ? -2.115 -2.193 3.799 1.00 94.75 195 ARG A CA 1
ATOM 1457 C C . ARG A 1 195 ? -0.911 -1.452 3.226 1.00 94.75 195 ARG A C 1
ATOM 1459 O O . ARG A 1 195 ? -0.809 -1.324 2.010 1.00 94.75 195 ARG A O 1
ATOM 1466 N N . VAL A 1 196 ? 0.017 -1.014 4.078 1.00 96.31 196 VAL A N 1
ATOM 1467 C CA . VAL A 1 196 ? 1.271 -0.364 3.652 1.00 96.31 196 VAL A CA 1
ATOM 1468 C C . VAL A 1 196 ? 2.069 -1.279 2.721 1.00 96.31 196 VAL A C 1
ATOM 1470 O O . VAL A 1 196 ? 2.470 -0.856 1.637 1.00 96.31 196 VAL A O 1
ATOM 1473 N N . VAL A 1 197 ? 2.264 -2.539 3.115 1.00 96.56 197 VAL A N 1
ATOM 1474 C CA . VAL A 1 197 ? 2.992 -3.537 2.317 1.00 96.56 197 VAL A CA 1
ATOM 1475 C C . VAL A 1 197 ? 2.275 -3.812 0.995 1.00 96.56 197 VAL A C 1
ATOM 1477 O O . VAL A 1 197 ? 2.914 -3.801 -0.055 1.00 96.56 197 VAL A O 1
ATOM 1480 N N . HIS A 1 198 ? 0.957 -4.007 1.022 1.00 96.00 198 HIS A N 1
ATOM 1481 C CA . HIS A 1 198 ? 0.159 -4.288 -0.169 1.00 96.00 198 HIS A CA 1
ATOM 1482 C C . HIS A 1 198 ? 0.189 -3.128 -1.171 1.00 96.00 198 HIS A C 1
ATOM 1484 O O . HIS A 1 198 ? 0.518 -3.325 -2.340 1.00 96.00 198 HIS A O 1
ATOM 1490 N N . LEU A 1 199 ? -0.090 -1.903 -0.721 1.00 96.00 199 LEU A N 1
ATOM 1491 C CA . LEU A 1 199 ? -0.077 -0.717 -1.581 1.00 96.00 199 LEU A CA 1
ATOM 1492 C C . LEU A 1 199 ? 1.313 -0.461 -2.165 1.00 96.00 199 LEU A C 1
ATOM 1494 O O . LEU A 1 199 ? 1.445 -0.124 -3.341 1.00 96.00 199 LEU A O 1
ATOM 1498 N N . ARG A 1 200 ? 2.369 -0.670 -1.375 1.00 95.44 200 ARG A N 1
ATOM 1499 C CA . ARG A 1 200 ? 3.729 -0.497 -1.876 1.00 95.44 200 ARG A CA 1
ATOM 1500 C C . ARG A 1 200 ? 4.119 -1.576 -2.884 1.00 95.44 200 ARG A C 1
ATOM 1502 O O . ARG A 1 200 ? 4.648 -1.244 -3.938 1.00 95.44 200 ARG A O 1
ATOM 1509 N N . GLN A 1 201 ? 3.901 -2.846 -2.558 1.00 92.12 201 GLN A N 1
ATOM 1510 C CA . GLN A 1 201 ? 4.471 -3.954 -3.324 1.00 92.12 201 GLN A CA 1
ATOM 1511 C C . GLN A 1 201 ? 3.595 -4.387 -4.501 1.00 92.12 201 GLN A C 1
ATOM 1513 O O . GLN A 1 201 ? 4.125 -4.752 -5.546 1.00 92.12 201 GLN A O 1
ATOM 1518 N N . CYS A 1 202 ? 2.270 -4.347 -4.355 1.00 93.12 202 CYS A N 1
ATOM 1519 C CA . CYS A 1 202 ? 1.345 -4.762 -5.411 1.00 93.12 202 CYS A CA 1
ATOM 1520 C C . CYS A 1 202 ? 0.981 -3.610 -6.352 1.00 93.12 202 CYS A C 1
ATOM 1522 O O . CYS A 1 202 ? 0.794 -3.843 -7.542 1.00 93.12 202 CYS A O 1
ATOM 1524 N N . HIS A 1 203 ? 0.911 -2.379 -5.834 1.00 94.44 203 HIS A N 1
ATOM 1525 C CA . HIS A 1 203 ? 0.466 -1.204 -6.598 1.00 94.44 203 HIS A CA 1
ATOM 1526 C C . HIS A 1 203 ? 1.581 -0.188 -6.879 1.00 94.44 203 HIS A C 1
ATOM 1528 O O . HIS A 1 203 ? 1.319 0.856 -7.468 1.00 94.44 203 HIS A O 1
ATOM 1534 N N . ALA A 1 204 ? 2.822 -0.478 -6.464 1.00 93.12 204 ALA A N 1
ATOM 1535 C CA . ALA A 1 204 ? 4.004 0.362 -6.694 1.00 93.12 204 ALA A CA 1
ATOM 1536 C C . ALA A 1 204 ? 3.830 1.835 -6.263 1.00 93.12 204 ALA A C 1
ATOM 1538 O O . ALA A 1 204 ? 4.405 2.748 -6.860 1.00 93.12 204 ALA A O 1
ATOM 1539 N N . VAL A 1 205 ? 3.042 2.085 -5.211 1.00 95.69 205 VAL A N 1
ATOM 1540 C CA . VAL A 1 205 ? 2.770 3.445 -4.723 1.00 95.69 205 VAL A CA 1
ATOM 1541 C C . VAL A 1 205 ? 4.033 4.032 -4.076 1.00 95.69 205 VAL A C 1
ATOM 1543 O O . VAL A 1 205 ? 4.666 3.392 -3.231 1.00 95.69 205 VAL A O 1
ATOM 1546 N N . SER A 1 206 ? 4.414 5.257 -4.463 1.00 95.38 206 SER A N 1
ATOM 1547 C CA . SER A 1 206 ? 5.558 5.970 -3.869 1.00 95.38 206 SER A CA 1
ATOM 1548 C C . SER A 1 206 ? 5.321 6.289 -2.387 1.00 95.38 206 SER A C 1
ATOM 1550 O O . SER A 1 206 ? 4.184 6.293 -1.926 1.00 95.38 206 SER A O 1
ATOM 1552 N N . TYR A 1 207 ? 6.384 6.561 -1.620 1.00 96.19 207 TYR A N 1
ATOM 1553 C CA . TYR A 1 207 ? 6.264 6.853 -0.183 1.00 96.19 207 TYR A CA 1
ATOM 1554 C C . TYR A 1 207 ? 5.349 8.049 0.107 1.00 96.19 207 TYR A C 1
ATOM 1556 O O . TYR A 1 207 ? 4.418 7.915 0.896 1.00 96.19 207 TYR A O 1
ATOM 1564 N N . GLU A 1 208 ? 5.564 9.167 -0.585 1.00 96.25 208 GLU A N 1
ATOM 1565 C CA . GLU A 1 208 ? 4.728 10.364 -0.482 1.00 96.25 208 GLU A CA 1
ATOM 1566 C C . GLU A 1 208 ? 3.253 10.057 -0.779 1.00 96.25 208 GLU A C 1
ATOM 1568 O O . GLU A 1 208 ? 2.377 10.324 0.042 1.00 96.25 208 GLU A O 1
ATOM 1573 N N . ARG A 1 209 ? 2.970 9.402 -1.916 1.00 96.69 209 ARG A N 1
ATOM 1574 C CA . ARG A 1 209 ? 1.594 9.054 -2.304 1.00 96.69 209 ARG A CA 1
ATOM 1575 C C . ARG A 1 209 ? 0.962 8.076 -1.325 1.00 96.69 209 ARG A C 1
ATOM 1577 O O . ARG A 1 209 ? -0.233 8.166 -1.072 1.00 96.69 209 ARG A O 1
ATOM 1584 N N . LEU A 1 210 ? 1.742 7.155 -0.768 1.00 96.94 210 LEU A N 1
ATOM 1585 C CA . LEU A 1 210 ? 1.262 6.210 0.230 1.00 96.94 210 LEU A CA 1
ATOM 1586 C C . LEU A 1 210 ? 0.863 6.934 1.518 1.00 96.94 210 LEU A C 1
ATOM 1588 O O . LEU A 1 210 ? -0.202 6.649 2.056 1.00 96.94 210 LEU A O 1
ATOM 1592 N N . ALA A 1 211 ? 1.662 7.901 1.974 1.00 96.56 211 ALA A N 1
ATOM 1593 C CA . ALA A 1 211 ? 1.297 8.744 3.109 1.00 96.56 211 ALA A CA 1
ATOM 1594 C C . ALA A 1 211 ? -0.005 9.519 2.837 1.00 96.56 211 ALA A C 1
ATOM 1596 O O . ALA A 1 211 ? -0.901 9.508 3.678 1.00 96.56 211 ALA A O 1
ATOM 1597 N N . SER A 1 212 ? -0.158 10.108 1.644 1.00 95.50 212 SER A N 1
ATOM 1598 C CA . SER A 1 212 ? -1.392 10.807 1.256 1.00 95.50 212 SER A CA 1
ATOM 1599 C C . SER A 1 212 ? -2.609 9.882 1.197 1.00 95.50 212 SER A C 1
ATOM 1601 O O . SER A 1 212 ? -3.678 10.249 1.672 1.00 95.50 212 SER A O 1
ATOM 1603 N N . VAL A 1 213 ? -2.465 8.674 0.643 1.00 94.44 213 VAL A N 1
ATOM 1604 C CA . VAL A 1 213 ? -3.556 7.686 0.574 1.00 94.44 213 VAL A CA 1
ATOM 1605 C C . VAL A 1 213 ? -4.018 7.288 1.974 1.00 94.44 213 VAL A C 1
ATOM 1607 O O . VAL A 1 213 ? -5.221 7.206 2.216 1.00 94.44 213 VAL A O 1
ATOM 1610 N N . LEU A 1 214 ? -3.084 7.072 2.903 1.00 94.56 214 LEU A N 1
ATOM 1611 C CA . LEU A 1 214 ? -3.419 6.705 4.278 1.00 94.56 214 LEU A CA 1
ATOM 1612 C C . LEU A 1 214 ? -4.094 7.851 5.047 1.00 94.56 214 LEU A C 1
ATOM 1614 O O . LEU A 1 214 ? -5.003 7.586 5.834 1.00 94.56 214 LEU A O 1
ATOM 1618 N N . ASP A 1 215 ? -3.705 9.102 4.793 1.00 94.12 215 ASP A N 1
ATOM 1619 C CA . ASP A 1 215 ? -4.352 10.280 5.386 1.00 94.12 215 ASP A CA 1
ATOM 1620 C C . ASP A 1 215 ? -5.773 10.465 4.834 1.00 94.12 215 ASP A C 1
ATOM 1622 O O . ASP A 1 215 ? -6.725 10.577 5.598 1.00 94.12 215 ASP A O 1
ATOM 1626 N N . VAL A 1 216 ? -5.954 10.400 3.511 1.00 92.50 216 VAL A N 1
ATOM 1627 C CA . VAL A 1 216 ? -7.262 10.639 2.877 1.00 92.50 216 VAL A CA 1
ATOM 1628 C C . VAL A 1 216 ? -8.262 9.516 3.158 1.00 92.50 216 VAL A C 1
ATOM 1630 O O . VAL A 1 216 ? -9.416 9.794 3.467 1.00 92.50 216 VAL A O 1
ATOM 1633 N N . GLN A 1 217 ? -7.852 8.249 3.047 1.00 91.19 217 GLN A N 1
ATOM 1634 C CA . GLN A 1 217 ? -8.788 7.122 3.176 1.00 91.19 217 GLN A CA 1
ATOM 1635 C C . GLN A 1 217 ? -9.020 6.697 4.627 1.00 91.19 217 GLN A C 1
ATOM 1637 O O . GLN A 1 217 ? -10.103 6.211 4.953 1.00 91.19 217 GLN A O 1
ATOM 1642 N N . PHE A 1 218 ? -8.008 6.843 5.488 1.00 91.75 218 PHE A N 1
ATOM 1643 C CA . PHE A 1 218 ? -8.039 6.307 6.852 1.00 91.75 218 PHE A CA 1
ATOM 1644 C C . PHE A 1 218 ? -7.774 7.362 7.933 1.00 91.75 218 PHE A C 1
ATOM 1646 O O . PHE A 1 218 ? -7.839 7.031 9.117 1.00 91.75 218 PHE A O 1
ATOM 1653 N N . GLY A 1 219 ? -7.470 8.613 7.572 1.00 92.62 219 GLY A N 1
ATOM 1654 C CA . GLY A 1 219 ? -7.143 9.673 8.532 1.00 92.62 219 GLY A CA 1
ATOM 1655 C C . GLY A 1 219 ? -5.804 9.474 9.246 1.00 92.62 219 GLY A C 1
ATOM 1656 O O . GLY A 1 219 ? -5.602 10.031 10.326 1.00 92.62 219 GLY A O 1
ATOM 1657 N N . VAL A 1 220 ? -4.899 8.643 8.708 1.00 93.50 220 VAL A N 1
ATOM 1658 C CA . VAL A 1 220 ? -3.623 8.314 9.364 1.00 93.50 220 VAL A CA 1
ATOM 1659 C C . VAL A 1 220 ? -2.459 9.040 8.707 1.00 93.50 220 VAL A C 1
ATOM 1661 O O . VAL A 1 220 ? -2.050 8.719 7.592 1.00 93.50 220 VAL A O 1
ATOM 1664 N N . ARG A 1 221 ? -1.831 9.942 9.463 1.00 93.94 221 ARG A N 1
ATOM 1665 C CA . ARG A 1 221 ? -0.615 10.643 9.037 1.00 93.94 221 ARG A CA 1
ATOM 1666 C C . ARG A 1 221 ? 0.634 9.881 9.442 1.00 93.94 221 ARG A C 1
ATOM 1668 O O . ARG A 1 221 ? 0.951 9.779 10.626 1.00 93.94 221 ARG A O 1
ATOM 1675 N N . LEU A 1 222 ? 1.368 9.387 8.450 1.00 93.88 222 LEU A N 1
ATOM 1676 C CA . LEU A 1 222 ? 2.651 8.711 8.636 1.00 93.88 222 LEU A CA 1
ATOM 1677 C C . LEU A 1 222 ? 3.760 9.470 7.923 1.00 93.88 222 LEU A C 1
ATOM 1679 O O . LEU A 1 222 ? 3.580 9.950 6.807 1.00 93.88 222 LEU A O 1
ATOM 1683 N N . SER A 1 223 ? 4.932 9.532 8.552 1.00 95.12 223 SER A N 1
ATOM 1684 C CA . SER A 1 223 ? 6.143 9.983 7.872 1.00 95.12 223 SER A CA 1
ATOM 1685 C C . SER A 1 223 ? 6.682 8.891 6.946 1.00 95.12 223 SER A C 1
ATOM 1687 O O . SER A 1 223 ? 6.473 7.696 7.175 1.00 95.12 223 SER A O 1
ATOM 1689 N N . GLU A 1 224 ? 7.459 9.280 5.936 1.00 95.38 224 GLU A N 1
ATOM 1690 C CA . GLU A 1 224 ? 8.132 8.312 5.060 1.00 95.38 224 GLU A CA 1
ATOM 1691 C C . GLU A 1 224 ? 9.084 7.391 5.834 1.00 95.38 224 GLU A C 1
ATOM 1693 O O . GLU A 1 224 ? 9.195 6.207 5.523 1.00 95.38 224 GLU A O 1
ATOM 1698 N N . GLY A 1 225 ? 9.715 7.901 6.897 1.00 95.44 225 GLY A N 1
ATOM 1699 C CA . GLY A 1 225 ? 10.544 7.098 7.796 1.00 95.44 225 GLY A CA 1
ATOM 1700 C C . GLY A 1 225 ? 9.748 6.009 8.521 1.00 95.44 225 GLY A C 1
ATOM 1701 O O . GLY A 1 225 ? 10.221 4.879 8.634 1.00 95.44 225 GLY A O 1
ATOM 1702 N N . ALA A 1 226 ? 8.517 6.308 8.955 1.00 94.25 226 ALA A N 1
ATOM 1703 C CA . ALA A 1 226 ? 7.631 5.310 9.553 1.00 94.25 226 ALA A CA 1
ATOM 1704 C C . ALA A 1 226 ? 7.212 4.244 8.528 1.00 94.25 226 ALA A C 1
ATOM 1706 O O . ALA A 1 226 ? 7.254 3.051 8.829 1.00 94.25 226 ALA A O 1
ATOM 1707 N N . LEU A 1 227 ? 6.888 4.653 7.296 1.00 96.12 227 LEU A N 1
ATOM 1708 C CA . LEU A 1 227 ? 6.595 3.726 6.198 1.00 96.12 227 LEU A CA 1
ATOM 1709 C C . LEU A 1 227 ? 7.795 2.819 5.892 1.00 96.12 227 LEU A C 1
ATOM 1711 O O . LEU A 1 227 ? 7.640 1.604 5.776 1.00 96.12 227 LEU A O 1
ATOM 1715 N N . ALA A 1 228 ? 9.002 3.383 5.816 1.00 95.56 228 ALA A N 1
ATOM 1716 C CA . ALA A 1 228 ? 10.230 2.624 5.604 1.00 95.56 228 ALA A CA 1
ATOM 1717 C C . ALA A 1 228 ? 10.498 1.631 6.747 1.00 95.56 228 ALA A C 1
ATOM 1719 O O . ALA A 1 228 ? 10.891 0.493 6.490 1.00 95.56 228 ALA A O 1
ATOM 1720 N N . ALA A 1 229 ? 10.242 2.022 7.999 1.00 94.94 229 ALA A N 1
ATOM 1721 C CA . ALA A 1 229 ? 10.371 1.137 9.154 1.00 94.94 229 ALA A CA 1
ATOM 1722 C C . ALA A 1 229 ? 9.381 -0.040 9.097 1.00 94.94 229 ALA A C 1
ATOM 1724 O O . ALA A 1 229 ? 9.784 -1.178 9.339 1.00 94.94 229 ALA A O 1
ATOM 1725 N N . ILE A 1 230 ? 8.122 0.206 8.713 1.00 95.00 230 ILE A N 1
ATOM 1726 C CA . ILE A 1 230 ? 7.107 -0.846 8.524 1.00 95.00 230 ILE A CA 1
ATOM 1727 C C . ILE A 1 230 ? 7.545 -1.833 7.436 1.00 95.00 230 ILE A C 1
ATOM 1729 O O . ILE A 1 230 ? 7.528 -3.044 7.656 1.00 95.00 230 ILE A O 1
ATOM 1733 N N . LEU A 1 231 ? 7.982 -1.330 6.277 1.00 95.06 231 LEU A N 1
ATOM 1734 C CA . LEU A 1 231 ? 8.437 -2.178 5.170 1.00 95.06 231 LEU A CA 1
ATOM 1735 C C . LEU A 1 231 ? 9.682 -2.988 5.549 1.00 95.06 231 LEU A C 1
ATOM 1737 O O . LEU A 1 231 ? 9.770 -4.175 5.237 1.00 95.06 231 LEU A O 1
ATOM 1741 N N . LYS A 1 232 ? 10.623 -2.375 6.275 1.00 94.50 232 LYS A N 1
ATOM 1742 C CA . LYS A 1 232 ? 11.813 -3.062 6.789 1.00 94.50 232 LYS A CA 1
ATOM 1743 C C . LYS A 1 232 ? 11.443 -4.176 7.768 1.00 94.50 232 LYS A C 1
ATOM 1745 O O . LYS A 1 232 ? 12.018 -5.257 7.687 1.00 94.50 232 LYS A O 1
ATOM 1750 N N . ALA A 1 233 ? 10.480 -3.937 8.656 1.00 92.94 233 ALA A N 1
ATOM 1751 C CA . ALA A 1 233 ? 10.005 -4.941 9.606 1.00 92.94 233 ALA A CA 1
ATOM 1752 C C . ALA A 1 233 ? 9.327 -6.139 8.917 1.00 92.94 233 ALA A C 1
ATOM 1754 O O . ALA A 1 233 ? 9.391 -7.250 9.433 1.00 92.94 233 ALA A O 1
ATOM 1755 N N . ALA A 1 234 ? 8.725 -5.940 7.739 1.00 93.25 234 ALA A N 1
ATOM 1756 C CA . ALA A 1 234 ? 8.113 -7.016 6.959 1.00 93.25 234 ALA A CA 1
ATOM 1757 C C . ALA A 1 234 ? 9.132 -7.868 6.172 1.00 93.25 234 ALA A C 1
ATOM 1759 O O . ALA A 1 234 ? 8.835 -9.009 5.815 1.00 93.25 234 ALA A O 1
ATOM 1760 N N . ALA A 1 235 ? 10.336 -7.350 5.905 1.00 93.88 235 ALA A N 1
ATOM 1761 C CA . ALA A 1 235 ? 11.325 -8.002 5.044 1.00 93.88 235 ALA A CA 1
ATOM 1762 C C . ALA A 1 235 ? 11.699 -9.448 5.452 1.00 93.88 235 ALA A C 1
ATOM 1764 O O . ALA A 1 235 ? 11.765 -10.296 4.557 1.00 93.88 235 ALA A O 1
ATOM 1765 N N . PRO A 1 236 ? 11.892 -9.792 6.745 1.00 95.31 236 PRO A N 1
ATOM 1766 C CA . PRO A 1 236 ? 12.213 -11.165 7.147 1.00 95.31 236 PRO A CA 1
ATOM 1767 C C . PRO A 1 236 ? 11.125 -12.180 6.774 1.00 95.31 236 PRO A C 1
ATOM 1769 O O . PRO A 1 236 ? 11.442 -13.288 6.345 1.00 95.31 236 PRO A O 1
ATOM 1772 N N . ALA A 1 237 ? 9.848 -11.795 6.873 1.00 92.50 237 ALA A N 1
ATOM 1773 C CA . ALA A 1 237 ? 8.732 -12.670 6.521 1.00 92.50 237 ALA A CA 1
ATOM 1774 C C . ALA A 1 237 ? 8.740 -13.013 5.022 1.00 92.50 237 ALA A C 1
ATOM 1776 O O . ALA A 1 237 ? 8.553 -14.170 4.650 1.00 92.50 237 ALA A O 1
ATOM 1777 N N . PHE A 1 238 ? 9.036 -12.035 4.158 1.00 92.88 238 PHE A N 1
ATOM 1778 C CA . PHE A 1 238 ? 9.197 -12.272 2.719 1.00 92.88 238 PHE A CA 1
ATOM 1779 C C . PHE A 1 238 ? 10.448 -13.092 2.397 1.00 92.88 238 PHE A C 1
ATOM 1781 O O . PHE A 1 238 ? 10.395 -13.981 1.546 1.00 92.88 238 PHE A O 1
ATOM 1788 N N . ALA A 1 239 ? 11.558 -12.845 3.095 1.00 94.56 239 ALA A N 1
ATOM 1789 C CA . ALA A 1 239 ? 12.781 -13.624 2.930 1.00 94.56 239 ALA A CA 1
ATOM 1790 C C . ALA A 1 239 ? 12.552 -15.113 3.247 1.00 94.56 239 ALA A C 1
ATOM 1792 O O . ALA A 1 239 ? 13.012 -15.979 2.500 1.00 94.56 239 ALA A O 1
ATOM 1793 N N . ALA A 1 240 ? 11.767 -15.421 4.285 1.00 95.31 240 ALA A N 1
ATOM 1794 C CA . ALA A 1 240 ? 11.401 -16.794 4.632 1.00 95.31 240 ALA A CA 1
ATOM 1795 C C . ALA A 1 240 ? 10.610 -17.515 3.519 1.00 95.31 240 ALA A C 1
ATOM 1797 O O . ALA A 1 240 ? 10.720 -18.734 3.383 1.00 95.31 2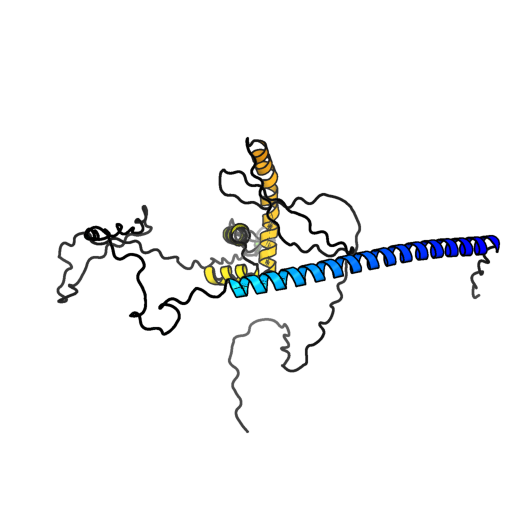40 ALA A O 1
ATOM 1798 N N . GLN A 1 241 ? 9.868 -16.784 2.675 1.00 95.56 241 GLN A N 1
ATOM 1799 C CA . GLN A 1 241 ? 9.112 -17.360 1.554 1.00 95.56 241 GLN A CA 1
ATOM 1800 C C . GLN A 1 241 ? 9.978 -17.708 0.335 1.00 95.56 241 GLN A C 1
ATOM 1802 O O . GLN A 1 241 ? 9.543 -18.460 -0.538 1.00 95.56 241 GLN A O 1
ATOM 1807 N N . VAL A 1 242 ? 11.227 -17.240 0.267 1.00 94.88 242 VAL A N 1
ATOM 1808 C CA . VAL A 1 242 ? 12.103 -17.500 -0.887 1.00 94.88 242 VAL A CA 1
ATOM 1809 C C . VAL A 1 242 ? 12.385 -18.997 -1.054 1.00 94.88 242 VAL A C 1
ATOM 1811 O O . VAL A 1 242 ? 12.262 -19.530 -2.156 1.00 94.88 242 VAL A O 1
ATOM 1814 N N . ALA A 1 243 ? 12.720 -19.705 0.027 1.00 94.88 243 ALA A N 1
ATOM 1815 C CA . ALA A 1 243 ? 13.013 -21.140 -0.012 1.00 94.88 243 ALA A CA 1
ATOM 1816 C C . ALA A 1 243 ? 11.821 -22.019 -0.464 1.00 94.88 243 ALA A C 1
ATOM 1818 O O . ALA A 1 243 ? 12.014 -22.865 -1.346 1.00 94.88 243 ALA A O 1
ATOM 1819 N N . PRO A 1 244 ? 10.590 -21.870 0.073 1.00 95.94 244 PRO A N 1
ATOM 1820 C CA . PRO A 1 244 ? 9.441 -22.636 -0.410 1.00 95.94 244 PRO A CA 1
ATOM 1821 C C . PRO A 1 244 ? 9.064 -22.289 -1.853 1.00 95.94 244 PRO A C 1
ATOM 1823 O O . PRO A 1 244 ? 8.781 -23.206 -2.623 1.00 95.94 244 PRO A O 1
ATOM 1826 N N . ILE A 1 245 ? 9.124 -21.013 -2.252 1.00 94.06 245 ILE A N 1
ATOM 1827 C CA . ILE A 1 245 ? 8.882 -20.611 -3.647 1.00 94.06 245 ILE A CA 1
ATOM 1828 C C . ILE A 1 245 ? 9.908 -21.275 -4.569 1.00 94.06 245 ILE A C 1
ATOM 1830 O O . ILE A 1 245 ? 9.530 -21.893 -5.562 1.00 94.06 245 ILE A O 1
ATOM 1834 N N . ARG A 1 246 ? 11.195 -21.240 -4.208 1.00 94.06 246 ARG A N 1
ATOM 1835 C CA . ARG A 1 246 ? 12.263 -21.889 -4.979 1.00 94.06 246 ARG A CA 1
ATOM 1836 C C . ARG A 1 246 ? 12.030 -23.391 -5.135 1.00 94.06 246 ARG A C 1
ATOM 1838 O O . ARG A 1 246 ? 12.154 -23.898 -6.243 1.00 94.06 246 ARG A O 1
ATOM 1845 N N . ARG A 1 247 ? 11.658 -24.101 -4.063 1.00 95.06 247 ARG A N 1
ATOM 1846 C CA . ARG A 1 247 ? 11.323 -25.537 -4.147 1.00 95.06 247 ARG A CA 1
ATOM 1847 C C . ARG A 1 247 ? 10.169 -25.797 -5.114 1.00 95.06 247 ARG A C 1
ATOM 1849 O O . ARG A 1 247 ? 10.264 -26.708 -5.926 1.00 95.06 247 ARG A O 1
ATOM 1856 N N . ARG A 1 248 ? 9.112 -24.979 -5.066 1.00 94.12 248 ARG A N 1
ATOM 1857 C CA . ARG A 1 248 ? 7.966 -25.092 -5.986 1.00 94.12 248 ARG A CA 1
ATOM 1858 C C . ARG A 1 248 ? 8.358 -24.831 -7.439 1.00 94.12 248 ARG A C 1
ATOM 1860 O O . ARG A 1 248 ? 7.882 -25.541 -8.314 1.00 94.12 248 ARG A O 1
ATOM 1867 N N . LEU A 1 249 ? 9.226 -23.849 -7.688 1.00 93.19 249 LEU A N 1
ATOM 1868 C CA . LEU A 1 249 ? 9.737 -23.557 -9.030 1.00 93.19 249 LEU A CA 1
ATOM 1869 C C . LEU A 1 249 ? 10.562 -24.724 -9.588 1.00 93.19 249 LEU A C 1
ATOM 1871 O O . LEU A 1 249 ? 10.362 -25.104 -10.735 1.00 93.19 249 LEU A O 1
ATOM 1875 N N . LEU A 1 250 ? 11.436 -25.321 -8.771 1.00 92.19 250 LEU A N 1
ATOM 1876 C CA . LEU A 1 250 ? 12.280 -26.454 -9.175 1.00 92.19 250 LEU A CA 1
ATOM 1877 C C . LEU A 1 250 ? 11.494 -27.753 -9.404 1.00 92.19 250 LEU A C 1
ATOM 1879 O O . LEU A 1 250 ? 11.939 -28.598 -10.170 1.00 92.19 250 LEU A O 1
ATOM 1883 N N . ALA A 1 251 ? 10.339 -27.915 -8.758 1.00 93.25 251 ALA A N 1
ATOM 1884 C CA . ALA A 1 251 ? 9.442 -29.048 -8.985 1.00 93.25 251 ALA A CA 1
ATOM 1885 C C . ALA A 1 251 ? 8.538 -28.877 -10.225 1.00 93.25 251 ALA A C 1
ATOM 1887 O O . ALA A 1 251 ? 7.805 -29.797 -10.586 1.00 93.25 251 ALA A O 1
ATOM 1888 N N . GLY A 1 252 ? 8.531 -27.697 -10.854 1.00 91.12 252 GLY A N 1
ATOM 1889 C CA . GLY A 1 252 ? 7.714 -27.421 -12.031 1.00 91.12 252 GLY A CA 1
ATOM 1890 C C . GLY A 1 252 ? 8.282 -28.063 -13.296 1.00 91.12 252 GLY A C 1
ATOM 1891 O O . GLY A 1 252 ? 9.488 -28.078 -13.509 1.00 91.12 252 GLY A O 1
ATOM 1892 N N . THR A 1 253 ? 7.404 -28.545 -14.177 1.00 91.50 253 THR A N 1
ATOM 1893 C CA . THR A 1 253 ? 7.800 -29.104 -15.483 1.00 91.50 253 THR A CA 1
ATOM 1894 C C . THR A 1 253 ? 8.265 -28.037 -16.475 1.00 91.50 253 THR A C 1
ATOM 1896 O O . THR A 1 253 ? 9.067 -28.321 -17.357 1.00 91.50 253 THR A O 1
ATOM 1899 N N . VAL A 1 254 ? 7.763 -26.806 -16.339 1.00 91.31 254 VAL A N 1
ATOM 1900 C CA . VAL A 1 254 ? 8.103 -25.655 -17.184 1.00 91.31 254 VAL A CA 1
ATOM 1901 C C . VAL A 1 254 ? 8.280 -24.429 -16.295 1.00 91.31 254 VAL A C 1
ATOM 1903 O O . VAL A 1 254 ? 7.429 -24.140 -15.449 1.00 91.31 254 VAL A O 1
ATOM 1906 N N . ILE A 1 255 ? 9.367 -23.686 -16.511 1.00 89.50 255 ILE A N 1
ATOM 1907 C CA . ILE A 1 255 ? 9.679 -22.445 -15.794 1.00 89.50 255 ILE A CA 1
ATOM 1908 C C . ILE A 1 255 ? 9.578 -21.274 -16.776 1.00 89.50 255 ILE A C 1
ATOM 1910 O O . ILE A 1 255 ? 10.295 -21.230 -17.771 1.00 89.50 255 ILE A O 1
ATOM 1914 N N . GLY A 1 256 ? 8.691 -20.318 -16.487 1.00 85.81 256 GLY A N 1
ATOM 1915 C CA . GLY A 1 256 ? 8.611 -19.044 -17.202 1.00 85.81 256 GLY A CA 1
ATOM 1916 C C . GLY A 1 256 ? 9.557 -18.015 -16.582 1.00 85.81 256 GLY A C 1
ATOM 1917 O O . GLY A 1 256 ? 9.421 -17.671 -15.404 1.00 85.81 256 GLY A O 1
ATOM 1918 N N . SER A 1 257 ? 10.511 -17.517 -17.367 1.00 86.56 257 SER A N 1
ATOM 1919 C CA . SER A 1 257 ? 11.422 -16.442 -16.961 1.00 86.56 257 SER A CA 1
ATOM 1920 C C . SER A 1 257 ? 11.094 -15.177 -17.747 1.00 86.56 257 SER A C 1
ATOM 1922 O O . SER A 1 257 ? 10.988 -15.239 -18.968 1.00 86.56 257 SER A O 1
ATOM 1924 N N . ASP A 1 258 ? 10.926 -14.050 -17.055 1.00 87.94 258 ASP A N 1
ATOM 1925 C CA . ASP A 1 258 ? 10.628 -12.750 -17.664 1.00 87.94 258 ASP A CA 1
ATOM 1926 C C . ASP A 1 258 ? 11.552 -11.684 -17.068 1.00 87.94 258 ASP A C 1
ATOM 1928 O O . ASP A 1 258 ? 11.532 -11.396 -15.869 1.00 87.94 258 ASP A O 1
ATOM 1932 N N . GLU A 1 259 ? 12.409 -11.101 -17.898 1.00 84.88 259 GLU A N 1
ATOM 1933 C CA . GLU A 1 259 ? 13.366 -10.103 -17.438 1.00 84.88 259 GLU A CA 1
ATOM 1934 C C . GLU A 1 259 ? 12.711 -8.726 -17.345 1.00 84.88 259 GLU A C 1
ATOM 1936 O O . GLU A 1 259 ? 12.432 -8.071 -18.347 1.00 84.88 259 GLU A O 1
ATOM 1941 N N . THR A 1 260 ? 12.539 -8.227 -16.123 1.00 78.56 260 THR A N 1
ATOM 1942 C CA . THR A 1 260 ? 12.141 -6.836 -15.892 1.00 78.56 260 THR A CA 1
ATOM 1943 C C . THR A 1 260 ? 13.365 -6.002 -15.530 1.00 78.56 260 THR A C 1
ATOM 1945 O O . THR A 1 260 ? 13.985 -6.201 -14.488 1.00 78.56 260 THR A O 1
ATOM 1948 N N . ARG A 1 261 ? 13.715 -5.027 -16.374 1.00 78.31 261 ARG A N 1
ATOM 1949 C CA . ARG A 1 261 ? 14.828 -4.103 -16.111 1.00 78.31 261 ARG A CA 1
ATOM 1950 C C . ARG A 1 261 ? 14.345 -2.937 -15.252 1.00 78.31 261 ARG A C 1
ATOM 1952 O O . ARG A 1 261 ? 1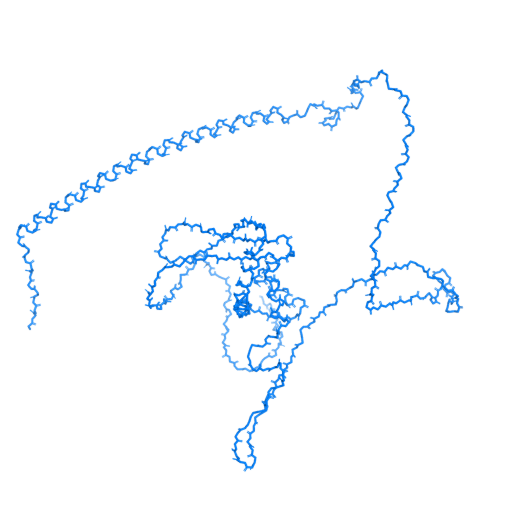3.343 -2.308 -15.578 1.00 78.31 261 ARG A O 1
ATOM 1959 N N . PHE A 1 262 ? 15.085 -2.603 -14.197 1.00 74.88 262 PHE A N 1
ATOM 1960 C CA . PHE A 1 262 ? 14.841 -1.394 -13.411 1.00 74.88 262 PHE A CA 1
ATOM 1961 C C . PHE A 1 262 ? 16.151 -0.654 -13.142 1.00 74.88 262 PHE A C 1
ATOM 1963 O O . PHE A 1 262 ? 17.169 -1.263 -12.808 1.00 74.88 262 PHE A O 1
ATOM 1970 N N . ALA A 1 263 ? 16.127 0.669 -13.298 1.00 75.38 263 ALA A N 1
ATOM 1971 C CA . ALA A 1 263 ? 17.269 1.514 -12.990 1.00 75.38 263 ALA A CA 1
ATOM 1972 C C . ALA A 1 263 ? 17.377 1.673 -11.472 1.00 75.38 263 ALA A C 1
ATOM 1974 O O . ALA A 1 263 ? 16.485 2.222 -10.831 1.00 75.38 263 ALA A O 1
ATOM 1975 N N . TRP A 1 264 ? 18.477 1.209 -10.891 1.00 57.81 264 TRP A N 1
ATOM 1976 C CA . TRP A 1 264 ? 18.742 1.392 -9.473 1.00 57.81 264 TRP A CA 1
ATOM 1977 C C . TRP A 1 264 ? 20.065 2.125 -9.278 1.00 57.81 264 TRP A C 1
ATOM 1979 O O . TRP A 1 264 ? 21.078 1.809 -9.905 1.00 57.81 264 TRP A O 1
ATOM 1989 N N . ALA A 1 265 ? 20.050 3.136 -8.412 1.00 56.88 265 ALA A N 1
ATOM 1990 C CA . ALA A 1 265 ? 21.255 3.853 -8.038 1.00 56.88 265 ALA A CA 1
ATOM 1991 C C . ALA A 1 265 ? 22.048 3.002 -7.042 1.00 56.88 265 ALA A C 1
ATOM 1993 O O . ALA A 1 265 ? 21.589 2.740 -5.928 1.00 56.88 265 ALA A O 1
ATOM 1994 N N . ARG A 1 266 ? 23.253 2.577 -7.429 1.00 54.75 266 ARG A N 1
ATOM 1995 C CA . ARG A 1 266 ? 24.233 2.071 -6.465 1.00 54.75 266 ARG A CA 1
ATOM 1996 C C . ARG A 1 266 ? 24.616 3.207 -5.519 1.00 54.75 266 ARG A C 1
ATOM 1998 O O . ARG A 1 266 ? 24.910 4.297 -6.014 1.00 54.75 266 ARG A O 1
ATOM 2005 N N . PRO A 1 267 ? 24.690 2.976 -4.194 1.00 48.31 267 PRO A N 1
ATOM 2006 C CA . PRO A 1 267 ? 25.472 3.854 -3.340 1.00 48.31 267 PRO A CA 1
ATOM 2007 C C . PRO A 1 267 ? 26.867 3.935 -3.959 1.00 48.31 267 PRO A C 1
ATOM 2009 O O . PRO A 1 267 ? 27.498 2.899 -4.195 1.00 48.31 267 PRO A O 1
ATOM 2012 N N . ILE A 1 268 ? 27.310 5.143 -4.303 1.00 47.72 268 ILE A N 1
ATOM 2013 C CA . ILE A 1 268 ? 28.629 5.378 -4.888 1.00 47.72 268 ILE A CA 1
ATOM 2014 C C . ILE A 1 268 ? 29.654 5.149 -3.775 1.00 47.72 268 ILE A C 1
ATOM 2016 O O . ILE A 1 268 ? 30.108 6.074 -3.111 1.00 47.72 268 ILE A O 1
ATOM 2020 N N . GLY A 1 269 ? 29.994 3.887 -3.539 1.00 48.88 269 GLY A N 1
ATOM 2021 C CA . GLY A 1 269 ? 31.219 3.509 -2.858 1.00 48.88 269 GLY A CA 1
ATOM 2022 C C . GLY A 1 269 ? 32.368 3.662 -3.845 1.00 48.88 269 GLY A C 1
ATOM 2023 O O . GLY A 1 269 ? 32.649 2.730 -4.588 1.00 48.88 269 GLY A O 1
ATOM 2024 N N . GLY A 1 270 ? 32.953 4.860 -3.904 1.00 41.22 270 GLY A N 1
ATOM 2025 C CA . GLY A 1 270 ? 34.352 5.121 -4.272 1.00 41.22 270 GLY A CA 1
ATOM 2026 C C . GLY A 1 270 ? 34.973 4.462 -5.513 1.00 41.22 270 GLY A C 1
ATOM 2027 O O . GLY A 1 270 ? 36.192 4.365 -5.556 1.00 41.22 270 GLY A O 1
ATOM 2028 N N . CYS A 1 271 ? 34.221 4.002 -6.513 1.00 36.25 271 CYS A N 1
ATOM 2029 C CA . CYS A 1 271 ? 34.810 3.479 -7.748 1.00 36.25 271 CYS A CA 1
ATOM 2030 C C . CYS A 1 271 ? 33.920 3.816 -8.952 1.00 36.25 271 CYS A C 1
ATOM 2032 O O . CYS A 1 271 ? 32.793 3.330 -9.071 1.00 36.25 271 CYS A O 1
ATOM 2034 N N . GLY A 1 272 ? 34.424 4.698 -9.820 1.00 35.84 272 GLY A N 1
ATOM 2035 C CA . GLY A 1 272 ? 33.748 5.258 -10.992 1.00 35.84 272 GLY A CA 1
ATOM 2036 C C . GLY A 1 272 ? 33.626 4.283 -12.162 1.00 35.84 272 GLY A C 1
ATOM 2037 O O . GLY A 1 272 ? 34.107 4.567 -13.250 1.00 35.84 272 GLY A O 1
ATOM 2038 N N . CYS A 1 273 ? 32.960 3.150 -11.949 1.00 35.25 273 CYS A N 1
ATOM 2039 C CA . CYS A 1 273 ? 32.617 2.206 -13.009 1.00 35.25 273 CYS A CA 1
ATOM 2040 C C . CYS A 1 273 ? 31.094 2.040 -13.071 1.00 35.25 273 CYS A C 1
ATOM 2042 O O . CYS A 1 273 ? 30.491 1.323 -12.268 1.00 35.25 273 CYS A O 1
ATOM 2044 N N . SER A 1 274 ? 30.464 2.703 -14.041 1.00 35.09 274 SER A N 1
ATOM 2045 C CA . SER A 1 274 ? 29.042 2.597 -14.376 1.00 35.09 274 SER A CA 1
ATOM 2046 C C . SER A 1 274 ? 28.721 1.231 -14.993 1.00 35.09 274 SER A C 1
ATOM 2048 O O . SER A 1 274 ? 28.563 1.082 -16.199 1.00 35.09 274 SER A O 1
ATOM 2050 N N . ARG A 1 275 ? 28.596 0.199 -14.156 1.00 41.16 275 ARG A N 1
ATOM 2051 C CA . ARG A 1 275 ? 27.902 -1.039 -14.537 1.00 41.16 275 ARG A CA 1
ATOM 2052 C C . ARG A 1 275 ? 26.547 -1.091 -13.848 1.00 41.16 275 ARG A C 1
ATOM 2054 O O . ARG A 1 275 ? 26.481 -1.215 -12.625 1.00 41.16 275 ARG A O 1
ATOM 2061 N N . THR A 1 276 ? 25.487 -0.994 -14.650 1.00 40.97 276 THR A N 1
ATOM 2062 C CA . THR A 1 276 ? 24.111 -1.355 -14.293 1.00 40.97 276 THR A CA 1
ATOM 2063 C C . THR A 1 276 ? 24.032 -2.873 -14.145 1.00 40.97 276 THR A C 1
ATOM 2065 O O . THR A 1 276 ? 24.290 -3.572 -15.125 1.00 40.97 276 THR A O 1
ATOM 2068 N N . PRO A 1 277 ? 23.707 -3.428 -12.972 1.00 44.03 277 PRO A N 1
ATOM 2069 C CA . PRO A 1 277 ? 23.478 -4.856 -12.864 1.00 44.03 277 PRO A CA 1
ATOM 2070 C C . PRO A 1 277 ? 22.001 -5.184 -13.095 1.00 44.03 277 PRO A C 1
ATOM 2072 O O . PRO A 1 277 ? 21.099 -4.460 -12.666 1.00 44.03 277 PRO A O 1
ATOM 2075 N N . THR A 1 278 ? 21.802 -6.294 -13.796 1.00 37.09 278 THR A N 1
ATOM 2076 C CA . THR A 1 278 ? 20.519 -6.886 -14.170 1.00 37.09 278 THR A CA 1
ATOM 2077 C C . THR A 1 278 ? 19.900 -7.603 -12.973 1.00 37.09 278 THR A C 1
ATOM 2079 O O . THR A 1 278 ? 20.579 -8.366 -12.291 1.00 37.09 278 THR A O 1
ATOM 2082 N N . VAL A 1 279 ? 18.607 -7.387 -12.730 1.00 42.62 279 VAL A N 1
ATOM 2083 C CA . VAL A 1 279 ? 17.814 -8.171 -11.775 1.00 42.62 279 VAL A CA 1
ATOM 2084 C C . VAL A 1 279 ? 16.756 -8.935 -12.572 1.00 42.62 279 VAL A C 1
ATOM 2086 O O . VAL A 1 279 ? 16.037 -8.324 -13.354 1.00 42.62 279 VAL A O 1
ATOM 2089 N N . ALA A 1 280 ? 16.684 -10.258 -12.408 1.00 35.62 280 ALA A N 1
ATOM 2090 C CA . ALA A 1 280 ? 15.728 -11.118 -13.107 1.00 35.62 280 ALA A CA 1
ATOM 2091 C C . ALA A 1 280 ? 14.552 -11.481 -12.187 1.00 35.62 280 ALA A C 1
ATOM 2093 O O . ALA A 1 280 ? 14.757 -11.872 -11.037 1.00 35.62 280 ALA A O 1
ATOM 2094 N N . ALA A 1 281 ? 13.323 -11.379 -12.693 1.00 40.72 281 ALA A N 1
ATOM 2095 C CA . ALA A 1 281 ? 12.136 -11.923 -12.042 1.00 40.72 281 ALA A CA 1
ATOM 2096 C C . ALA A 1 281 ? 11.722 -13.215 -12.767 1.00 40.72 281 ALA A C 1
ATOM 2098 O O . ALA A 1 281 ? 11.917 -13.363 -13.968 1.00 40.72 281 ALA A O 1
ATOM 2099 N N . SER A 1 282 ? 11.168 -14.189 -12.052 1.00 38.81 282 SER A N 1
ATOM 2100 C CA . SER A 1 282 ? 10.609 -15.400 -12.668 1.00 38.81 282 SER A CA 1
ATOM 2101 C C . SER A 1 282 ? 9.200 -15.620 -12.139 1.00 38.81 282 SER A C 1
ATOM 2103 O O . SER A 1 282 ? 8.915 -15.330 -10.975 1.00 38.81 282 SER A O 1
ATOM 2105 N N . SER A 1 283 ? 8.294 -16.083 -13.000 1.00 39.75 283 SER A N 1
ATOM 2106 C CA . SER A 1 283 ? 6.909 -16.363 -12.616 1.00 39.75 283 SER A CA 1
ATOM 2107 C C . SER A 1 283 ? 6.439 -17.668 -13.248 1.00 39.75 283 SER A C 1
ATOM 2109 O O . SER A 1 283 ? 6.593 -17.879 -14.448 1.00 39.75 283 SER A O 1
ATOM 2111 N N . SER A 1 284 ? 5.869 -18.563 -12.439 1.00 35.66 284 SER A N 1
ATOM 2112 C CA . SER A 1 284 ? 5.239 -19.789 -12.934 1.00 35.66 284 SER A CA 1
ATOM 2113 C C . SER A 1 284 ? 3.764 -19.540 -13.233 1.00 35.66 284 SER A C 1
ATOM 2115 O O . SER A 1 284 ? 3.063 -18.942 -12.420 1.00 35.66 284 SER A O 1
ATOM 2117 N N . ASN A 1 285 ? 3.277 -20.062 -14.357 1.00 36.47 285 ASN A N 1
ATOM 2118 C CA . ASN A 1 285 ? 1.978 -19.741 -14.957 1.00 36.47 285 ASN A CA 1
ATOM 2119 C C . ASN A 1 285 ? 0.740 -20.344 -14.241 1.00 36.47 285 ASN A C 1
ATOM 2121 O O . ASN A 1 285 ? -0.262 -20.654 -14.879 1.00 36.47 285 ASN A O 1
ATOM 2125 N N . ARG A 1 286 ? 0.781 -20.542 -12.915 1.00 40.00 286 ARG A N 1
ATOM 2126 C CA . ARG A 1 286 ? -0.385 -20.955 -12.112 1.00 40.00 286 ARG A CA 1
ATOM 2127 C C . ARG A 1 286 ? -0.482 -20.116 -10.841 1.00 40.00 286 ARG A C 1
ATOM 2129 O O . ARG A 1 286 ? 0.216 -20.376 -9.866 1.00 40.00 286 ARG A O 1
ATOM 2136 N N . GLY A 1 287 ? -1.383 -19.136 -10.876 1.00 35.12 287 GLY A N 1
ATOM 2137 C CA . GLY A 1 287 ? -1.709 -18.251 -9.758 1.00 35.12 287 GLY A CA 1
ATOM 2138 C C . GLY A 1 287 ? -0.838 -17.000 -9.746 1.00 35.12 287 GLY A C 1
ATOM 2139 O O . GLY A 1 287 ? 0.369 -17.066 -9.543 1.00 35.12 287 GLY A O 1
ATOM 2140 N N . ALA A 1 288 ? -1.461 -15.850 -9.991 1.00 33.25 288 ALA A N 1
ATOM 2141 C CA . ALA A 1 288 ? -0.813 -14.551 -10.048 1.00 33.25 288 ALA A CA 1
ATOM 2142 C C . ALA A 1 288 ? -0.067 -14.230 -8.740 1.00 33.25 288 ALA A C 1
ATOM 2144 O O . ALA A 1 288 ? -0.650 -13.808 -7.746 1.00 33.25 288 ALA A O 1
ATOM 2145 N N . THR A 1 289 ? 1.252 -14.397 -8.737 1.00 36.31 289 THR A N 1
ATOM 2146 C CA . THR A 1 289 ? 2.135 -13.733 -7.774 1.00 36.31 289 THR A CA 1
ATOM 2147 C C . THR A 1 289 ? 3.420 -13.366 -8.502 1.00 36.31 289 THR A C 1
ATOM 2149 O O . THR A 1 289 ? 4.349 -14.161 -8.614 1.00 36.31 289 THR A O 1
ATOM 2152 N N . ARG A 1 290 ? 3.459 -12.152 -9.066 1.00 35.94 290 ARG A N 1
ATOM 2153 C CA . ARG A 1 290 ? 4.706 -11.561 -9.564 1.00 35.94 290 ARG A CA 1
ATOM 2154 C C . ARG A 1 290 ? 5.526 -11.174 -8.339 1.00 35.94 290 ARG A C 1
ATOM 2156 O O . ARG A 1 290 ? 5.080 -10.336 -7.560 1.00 35.94 290 ARG A O 1
ATOM 2163 N N . MET A 1 291 ? 6.699 -11.771 -8.150 1.00 38.16 291 MET A N 1
ATOM 2164 C CA . MET A 1 291 ? 7.607 -11.356 -7.082 1.00 38.16 291 MET A CA 1
ATOM 2165 C C . MET A 1 291 ? 8.983 -11.027 -7.642 1.00 38.16 291 MET A C 1
ATOM 2167 O O . MET A 1 291 ? 9.505 -11.703 -8.524 1.00 38.16 291 MET A O 1
ATOM 2171 N N . TRP A 1 292 ? 9.532 -9.931 -7.132 1.00 32.34 292 TRP A N 1
ATOM 2172 C CA . TRP A 1 292 ? 10.791 -9.351 -7.563 1.00 32.34 292 TRP A CA 1
ATOM 2173 C C . TRP A 1 292 ? 11.880 -9.933 -6.664 1.00 32.34 292 TRP A C 1
ATOM 2175 O O . TRP A 1 292 ? 11.791 -9.831 -5.441 1.00 32.34 292 TRP A O 1
ATOM 2185 N N . SER A 1 293 ? 12.884 -10.577 -7.251 1.00 31.84 293 SER A N 1
ATOM 2186 C CA . SER A 1 293 ? 14.017 -11.151 -6.525 1.00 31.84 293 SER A CA 1
ATOM 2187 C C . SER A 1 293 ? 15.294 -10.473 -6.998 1.00 31.84 293 SER A C 1
ATOM 2189 O O . SER A 1 293 ? 15.637 -10.575 -8.167 1.00 31.84 293 SER A O 1
ATOM 2191 N N . SER A 1 294 ? 16.005 -9.781 -6.105 1.00 30.94 294 SER A N 1
ATOM 2192 C CA . SER A 1 294 ? 17.375 -9.330 -6.361 1.00 30.94 294 SER A CA 1
ATOM 2193 C C . SER A 1 294 ? 18.359 -10.429 -5.966 1.00 30.94 294 SER A C 1
ATOM 2195 O O . SER A 1 294 ? 18.499 -10.730 -4.780 1.00 30.94 294 SER A O 1
ATOM 2197 N N . ALA A 1 295 ? 19.065 -11.002 -6.939 1.00 26.27 295 ALA A N 1
ATOM 2198 C CA . ALA A 1 295 ? 20.250 -11.810 -6.682 1.00 26.27 295 ALA A CA 1
ATOM 2199 C C . ALA A 1 295 ? 21.477 -10.885 -6.628 1.00 26.27 295 ALA A C 1
ATOM 2201 O O . ALA A 1 295 ? 21.876 -10.322 -7.644 1.00 26.27 295 ALA A O 1
ATOM 2202 N N . SER A 1 296 ? 22.067 -10.714 -5.443 1.00 31.19 296 SER A N 1
ATOM 2203 C CA . SER A 1 296 ? 23.375 -10.069 -5.284 1.00 31.19 296 SER A CA 1
ATOM 2204 C C . SER A 1 296 ? 24.421 -11.149 -5.034 1.00 31.19 296 SER A C 1
ATOM 2206 O O . SER A 1 296 ? 24.398 -11.801 -3.991 1.00 31.19 296 SER A O 1
ATOM 2208 N N . SER A 1 297 ? 25.327 -11.346 -5.991 1.00 27.66 297 SER A N 1
ATOM 2209 C CA . SER A 1 297 ? 26.512 -12.190 -5.819 1.00 27.66 297 SER A CA 1
ATOM 2210 C C . SER A 1 297 ? 27.440 -11.598 -4.751 1.00 27.66 297 SER A C 1
ATOM 2212 O O . SER A 1 297 ? 27.680 -10.391 -4.721 1.00 27.66 297 SER A O 1
ATOM 2214 N N . ALA A 1 298 ? 27.931 -12.456 -3.858 1.00 28.70 298 ALA A N 1
ATOM 2215 C CA . ALA A 1 298 ? 28.763 -12.114 -2.709 1.00 28.70 298 ALA A CA 1
ATOM 2216 C C . ALA A 1 298 ? 30.251 -11.891 -3.058 1.00 28.70 298 ALA A C 1
ATOM 2218 O O . ALA A 1 298 ? 30.777 -12.584 -3.925 1.00 28.70 298 ALA A O 1
ATOM 2219 N N . ALA A 1 299 ? 30.887 -10.966 -2.314 1.00 27.06 299 ALA A N 1
ATOM 2220 C CA . ALA A 1 299 ? 32.320 -10.763 -1.971 1.00 27.06 299 ALA A CA 1
ATOM 2221 C C . ALA A 1 299 ? 32.610 -9.239 -1.977 1.00 27.06 299 ALA A C 1
ATOM 2223 O O . ALA A 1 299 ? 32.172 -8.549 -2.887 1.00 27.06 299 ALA A O 1
ATOM 2224 N N . CYS A 1 300 ? 33.271 -8.584 -1.016 1.00 23.66 300 CYS A N 1
ATOM 2225 C CA . CYS A 1 300 ? 34.366 -8.965 -0.124 1.00 23.66 300 CYS A CA 1
ATOM 2226 C C . CYS A 1 300 ? 34.290 -8.150 1.197 1.00 23.66 300 CYS A C 1
ATOM 2228 O O . CYS A 1 300 ? 33.588 -7.141 1.268 1.00 23.66 300 CYS A O 1
ATOM 2230 N N . GLY A 1 301 ? 34.963 -8.612 2.255 1.00 24.19 301 GLY A N 1
ATOM 2231 C CA . GLY A 1 301 ? 34.768 -8.158 3.638 1.00 24.19 301 GLY A CA 1
ATOM 2232 C C . GLY A 1 301 ? 35.576 -6.942 4.125 1.00 24.19 301 GLY A C 1
ATOM 2233 O O . GLY A 1 301 ? 36.552 -6.536 3.511 1.00 24.19 301 GLY A O 1
ATOM 2234 N N . ARG A 1 302 ? 35.142 -6.472 5.312 1.00 26.48 302 ARG A N 1
ATOM 2235 C CA . ARG A 1 302 ? 35.775 -5.611 6.347 1.00 26.48 302 ARG A CA 1
ATOM 2236 C C . ARG A 1 302 ? 36.336 -4.233 5.944 1.00 26.48 302 ARG A C 1
ATOM 2238 O O . ARG A 1 302 ? 37.322 -4.145 5.236 1.00 26.48 302 ARG A O 1
ATOM 2245 N N . ALA A 1 303 ? 35.853 -3.173 6.602 1.00 25.05 303 ALA A N 1
ATOM 2246 C CA . ALA A 1 303 ? 36.468 -2.605 7.815 1.00 25.05 303 ALA A CA 1
ATOM 2247 C C . ALA A 1 303 ? 35.672 -1.383 8.325 1.00 25.05 303 ALA A C 1
ATOM 2249 O O . ALA A 1 303 ? 35.016 -0.670 7.573 1.00 25.05 303 ALA A O 1
ATOM 2250 N N . SER A 1 304 ? 35.722 -1.197 9.638 1.00 29.70 304 SER A N 1
ATOM 2251 C CA . SER A 1 304 ? 35.136 -0.134 10.456 1.00 29.70 304 SER A CA 1
ATOM 2252 C C . SER A 1 304 ? 35.561 1.285 10.058 1.00 29.70 304 SER A C 1
ATOM 2254 O O . SER A 1 304 ? 36.749 1.548 9.900 1.00 29.70 304 SER A O 1
ATOM 2256 N N . GLY A 1 305 ? 34.607 2.218 10.033 1.00 24.70 305 GLY A N 1
ATOM 2257 C CA . GLY A 1 305 ? 34.869 3.658 9.969 1.00 24.70 305 GLY A CA 1
ATOM 2258 C C . GLY A 1 305 ? 33.575 4.455 9.810 1.00 24.70 305 GLY A C 1
ATOM 2259 O O . GLY A 1 305 ? 32.900 4.350 8.791 1.00 24.70 305 GLY A O 1
ATOM 2260 N N . SER A 1 306 ? 33.205 5.223 10.834 1.00 26.08 306 SER A N 1
ATOM 2261 C CA . SER A 1 306 ? 32.084 6.172 10.796 1.00 26.08 306 SER A CA 1
ATOM 2262 C C . SER A 1 306 ? 32.384 7.310 9.808 1.00 26.08 306 SER A C 1
ATOM 2264 O O . SER A 1 306 ? 33.442 7.926 9.946 1.00 26.08 306 SER A O 1
ATOM 2266 N N . PRO A 1 307 ? 31.504 7.650 8.845 1.00 31.28 307 PRO A N 1
ATOM 2267 C CA . PRO A 1 307 ? 31.657 8.869 8.072 1.00 31.28 307 PRO A CA 1
ATOM 2268 C C . PRO A 1 307 ? 30.817 9.997 8.681 1.00 31.28 307 PRO A C 1
ATOM 2270 O O . PRO A 1 307 ? 29.592 10.037 8.567 1.00 31.28 307 PRO A O 1
ATOM 2273 N N . THR A 1 308 ? 31.514 10.957 9.282 1.00 26.25 308 THR A N 1
ATOM 2274 C CA . THR A 1 308 ? 31.033 12.319 9.522 1.00 26.25 308 THR A CA 1
ATOM 2275 C C . THR A 1 308 ? 30.677 12.966 8.180 1.00 26.25 308 THR A C 1
ATOM 2277 O O . THR A 1 308 ? 31.543 13.141 7.322 1.00 26.25 308 THR A O 1
ATOM 2280 N N . VAL A 1 309 ? 29.407 13.322 7.973 1.00 27.14 309 VAL A N 1
ATOM 2281 C CA . VAL A 1 309 ? 28.947 13.999 6.750 1.00 27.14 309 VAL A CA 1
ATOM 2282 C C . VAL A 1 309 ? 29.046 15.513 6.925 1.00 27.14 309 VAL A C 1
ATOM 2284 O O . VAL A 1 309 ? 28.370 16.100 7.766 1.00 27.14 309 VAL A O 1
ATOM 2287 N N . TRP A 1 310 ? 29.861 16.149 6.083 1.00 24.03 310 TRP A N 1
ATOM 2288 C CA . TRP A 1 310 ? 29.852 17.593 5.857 1.00 24.03 310 TRP A CA 1
ATOM 2289 C C . TRP A 1 310 ? 28.754 17.950 4.848 1.00 24.03 310 TRP A C 1
ATOM 2291 O O . TRP A 1 310 ? 28.728 17.425 3.734 1.00 24.03 310 TRP A O 1
ATOM 2301 N N . ALA A 1 311 ? 27.851 18.859 5.217 1.00 27.83 311 ALA A N 1
ATOM 2302 C CA . ALA A 1 311 ? 26.821 19.365 4.315 1.00 27.83 311 ALA A CA 1
ATOM 2303 C C . ALA A 1 311 ? 27.417 20.380 3.323 1.00 27.83 311 ALA A C 1
ATOM 2305 O O . ALA A 1 311 ? 27.907 21.443 3.710 1.00 27.83 311 ALA A O 1
ATOM 2306 N N . ARG A 1 312 ? 27.341 20.070 2.022 1.00 26.16 312 ARG A N 1
ATOM 2307 C CA . ARG A 1 312 ? 27.584 21.035 0.942 1.00 26.16 312 ARG A CA 1
ATOM 2308 C C . ARG A 1 312 ? 26.401 21.997 0.852 1.00 26.16 312 ARG A C 1
ATOM 2310 O O . ARG A 1 312 ? 25.254 21.584 0.716 1.00 26.16 312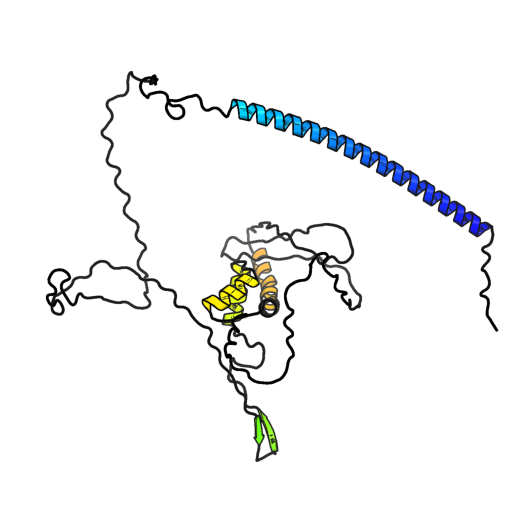 ARG A O 1
ATOM 2317 N N . ARG A 1 313 ? 26.706 23.288 0.896 1.00 26.55 313 ARG A N 1
ATOM 2318 C CA . ARG A 1 313 ? 25.767 24.392 0.689 1.00 26.55 313 ARG A CA 1
ATOM 2319 C C . ARG A 1 313 ? 25.353 24.432 -0.798 1.00 26.55 313 ARG A C 1
ATOM 2321 O O . ARG A 1 313 ? 26.250 24.427 -1.643 1.00 26.55 313 ARG A O 1
ATOM 2328 N N . PRO A 1 314 ? 24.056 24.467 -1.154 1.00 32.00 314 PRO A N 1
ATOM 2329 C CA . PRO A 1 314 ? 23.649 24.659 -2.542 1.00 32.00 314 PRO A CA 1
ATOM 2330 C C . PRO A 1 314 ? 23.975 26.088 -2.995 1.00 32.00 314 PRO A C 1
ATOM 2332 O O . PRO A 1 314 ? 23.716 27.063 -2.286 1.00 32.00 314 PRO A O 1
ATOM 2335 N N . ALA A 1 315 ? 24.581 26.201 -4.175 1.00 30.12 315 ALA A N 1
ATOM 2336 C CA . ALA A 1 315 ? 24.876 27.471 -4.816 1.00 30.12 315 ALA A CA 1
ATOM 2337 C C . ALA A 1 315 ? 23.576 28.112 -5.332 1.00 30.12 315 ALA A C 1
ATOM 2339 O O . ALA A 1 315 ? 22.830 27.481 -6.074 1.00 30.12 315 ALA A O 1
ATOM 2340 N N . GLY A 1 316 ? 23.333 29.373 -4.957 1.00 42.41 316 GLY A N 1
ATOM 2341 C CA . GLY A 1 316 ? 22.328 30.226 -5.600 1.00 42.41 316 GLY A CA 1
ATOM 2342 C C . GLY A 1 316 ? 20.949 30.298 -4.932 1.00 42.41 316 GLY A C 1
ATOM 2343 O O . GLY A 1 316 ? 19.953 29.965 -5.560 1.00 42.41 316 GLY A O 1
ATOM 2344 N N . ALA A 1 317 ? 20.857 30.835 -3.711 1.00 32.69 317 ALA A N 1
ATOM 2345 C CA . ALA A 1 317 ? 19.592 31.351 -3.176 1.00 32.69 317 ALA A CA 1
ATOM 2346 C C . ALA A 1 317 ? 19.803 32.766 -2.614 1.00 32.69 317 ALA A C 1
ATOM 2348 O O . ALA A 1 317 ? 20.533 32.961 -1.641 1.00 32.69 317 ALA A O 1
ATOM 2349 N N . LYS A 1 318 ? 19.203 33.760 -3.281 1.00 30.19 318 LYS A N 1
ATOM 2350 C CA . LYS A 1 318 ? 19.198 35.170 -2.872 1.00 30.19 318 LYS A CA 1
ATOM 2351 C C . LYS A 1 318 ? 18.192 35.370 -1.736 1.00 30.19 318 LYS A C 1
ATOM 2353 O O . LYS A 1 318 ? 17.098 34.811 -1.759 1.00 30.19 318 LYS A O 1
ATOM 2358 N N . SER A 1 319 ? 18.599 36.149 -0.739 1.00 39.94 319 SER A N 1
ATOM 2359 C CA . SER A 1 319 ? 17.815 36.516 0.436 1.00 39.94 319 SER A CA 1
ATOM 2360 C C . SER A 1 319 ? 16.628 37.398 0.051 1.00 39.94 319 SER A C 1
ATOM 2362 O O . SER A 1 319 ? 16.779 38.310 -0.756 1.00 39.94 319 SER A O 1
ATOM 2364 N N . THR A 1 320 ? 15.454 37.107 0.620 1.00 36.12 320 THR A N 1
ATOM 2365 C CA . THR A 1 320 ? 14.368 38.044 0.997 1.00 36.12 320 THR A CA 1
ATOM 2366 C C . THR A 1 320 ? 13.081 37.250 1.242 1.00 36.12 320 THR A C 1
ATOM 2368 O O . THR A 1 320 ? 12.284 37.050 0.331 1.00 36.12 320 THR A O 1
ATOM 2371 N N . LYS A 1 321 ? 12.897 36.754 2.475 1.00 29.55 321 LYS A N 1
ATOM 2372 C CA . LYS A 1 321 ? 11.608 36.540 3.177 1.00 29.55 321 LYS A CA 1
ATOM 2373 C C . LYS A 1 321 ? 11.879 35.975 4.587 1.00 29.55 321 LYS A C 1
ATOM 2375 O O . LYS A 1 321 ? 12.882 35.283 4.764 1.00 29.55 321 LYS A O 1
ATOM 2380 N N . PRO A 1 322 ? 11.073 36.343 5.600 1.00 30.03 322 PRO A N 1
ATOM 2381 C CA . PRO A 1 322 ? 11.473 36.296 7.006 1.00 30.03 322 PRO A CA 1
ATOM 2382 C C . PRO A 1 322 ? 11.592 34.867 7.550 1.00 30.03 322 PRO A C 1
ATOM 2384 O O . PRO A 1 322 ? 10.768 33.999 7.269 1.00 30.03 322 PRO A O 1
ATOM 2387 N N . ALA A 1 323 ? 12.639 34.646 8.346 1.00 30.59 323 ALA A N 1
ATOM 2388 C CA . ALA A 1 323 ? 12.915 33.393 9.032 1.00 30.59 323 ALA A CA 1
ATOM 2389 C C . ALA A 1 323 ? 11.946 33.196 10.209 1.00 30.59 323 ALA A C 1
ATOM 2391 O O . ALA A 1 323 ? 11.905 34.015 11.126 1.00 30.59 323 ALA A O 1
ATOM 2392 N N . TRP A 1 324 ? 11.206 32.089 10.216 1.00 28.56 324 TRP A N 1
ATOM 2393 C CA . TRP A 1 324 ? 10.458 31.655 11.393 1.00 28.56 324 TRP A CA 1
ATOM 2394 C C . TRP A 1 324 ? 11.425 30.996 12.378 1.00 28.56 324 TRP A C 1
ATOM 2396 O O . TRP A 1 324 ? 12.036 29.970 12.081 1.00 28.56 324 TRP A O 1
ATOM 2406 N N . ARG A 1 325 ? 11.587 31.611 13.551 1.00 26.20 325 ARG A N 1
ATOM 2407 C CA . ARG A 1 325 ? 12.346 31.060 14.674 1.00 26.20 325 ARG A CA 1
ATOM 2408 C C . ARG A 1 325 ? 11.385 30.227 15.523 1.00 26.20 325 ARG A C 1
ATOM 2410 O O . ARG A 1 325 ? 10.487 30.781 16.143 1.00 26.20 325 ARG A O 1
ATOM 2417 N N . ILE A 1 326 ? 11.569 28.909 15.544 1.00 29.73 326 ILE A N 1
ATOM 2418 C CA . ILE A 1 326 ? 10.859 28.009 16.461 1.00 29.73 326 ILE A CA 1
ATOM 2419 C C . ILE A 1 326 ? 11.793 27.747 17.643 1.00 29.73 326 ILE A C 1
ATOM 2421 O O . ILE A 1 326 ? 12.807 27.069 17.499 1.00 29.73 326 ILE A O 1
ATOM 2425 N N . THR A 1 327 ? 11.474 28.313 18.804 1.00 30.92 327 THR A N 1
ATOM 2426 C CA . THR A 1 327 ? 12.066 27.928 20.094 1.00 30.92 327 THR A CA 1
ATOM 2427 C C . THR A 1 327 ? 11.163 26.893 20.767 1.00 30.92 327 THR A C 1
ATOM 2429 O O . THR A 1 327 ? 9.955 27.124 20.838 1.00 30.92 327 THR A O 1
ATOM 2432 N N . PRO A 1 328 ? 11.695 25.766 21.269 1.00 26.98 328 PRO A N 1
ATOM 2433 C CA . PRO A 1 328 ? 10.892 24.781 21.972 1.00 26.98 328 PRO A CA 1
ATOM 2434 C C . PRO A 1 328 ? 10.803 25.158 23.454 1.00 26.98 328 PRO A C 1
ATOM 2436 O O . PRO A 1 328 ? 11.781 25.041 24.187 1.00 26.98 328 PRO A O 1
ATOM 2439 N N . THR A 1 329 ? 9.621 25.554 23.915 1.00 28.00 329 THR A N 1
ATOM 2440 C CA . THR A 1 329 ? 9.288 25.536 25.344 1.00 28.00 329 THR A CA 1
ATOM 2441 C C . THR A 1 329 ? 7.891 24.959 25.544 1.00 28.00 329 THR A C 1
ATOM 2443 O O . THR A 1 329 ? 6.912 25.418 24.969 1.00 28.00 329 THR A O 1
ATOM 2446 N N . SER A 1 330 ? 7.870 23.873 26.318 1.00 33.19 330 SER A N 1
ATOM 2447 C CA . SER A 1 330 ? 6.802 23.371 27.188 1.00 33.19 330 SER A CA 1
ATOM 2448 C C . SER A 1 330 ? 5.372 23.897 26.992 1.00 33.19 330 SER A C 1
ATOM 2450 O O . SER A 1 330 ? 5.073 25.030 27.344 1.00 33.19 330 SER A O 1
ATOM 2452 N N . GLY A 1 331 ? 4.472 22.972 26.638 1.00 35.47 331 GLY A N 1
ATOM 2453 C CA . GLY A 1 331 ? 3.132 22.889 27.225 1.00 35.47 331 GLY A CA 1
ATOM 2454 C C . GLY A 1 331 ? 2.110 23.942 26.790 1.00 35.47 331 GLY A C 1
ATOM 2455 O O . GLY A 1 331 ? 2.071 25.027 27.345 1.00 35.47 331 GLY A O 1
ATOM 2456 N N . LEU A 1 332 ? 1.188 23.509 25.919 1.00 34.41 332 LEU A N 1
ATOM 2457 C CA . LEU A 1 332 ? -0.099 24.139 25.575 1.00 34.41 332 LEU A CA 1
ATOM 2458 C C . LEU A 1 332 ? -0.019 25.504 24.875 1.00 34.41 332 LEU A C 1
ATOM 2460 O O . LEU A 1 332 ? 0.366 26.497 25.474 1.00 34.41 332 LEU A O 1
ATOM 2464 N N . CYS A 1 333 ? -0.566 25.598 23.657 1.00 25.73 333 CYS A N 1
ATOM 2465 C CA . CYS A 1 333 ? -1.166 26.854 23.210 1.00 25.73 333 CYS A CA 1
ATOM 2466 C C . CYS A 1 333 ? -2.328 26.652 22.236 1.00 25.73 333 CYS A C 1
ATOM 2468 O O . CYS A 1 333 ? -2.253 25.909 21.259 1.00 25.73 333 CYS A O 1
ATOM 2470 N N . ARG A 1 334 ? -3.406 27.359 22.578 1.00 26.33 334 ARG A N 1
ATOM 2471 C CA . ARG A 1 334 ? -4.603 27.644 21.791 1.00 26.33 334 ARG A CA 1
ATOM 2472 C C . ARG A 1 334 ? -4.243 28.488 20.564 1.00 26.33 334 ARG A C 1
ATOM 2474 O O . ARG A 1 334 ? -3.275 29.241 20.588 1.00 26.33 334 ARG A O 1
ATOM 2481 N N . LEU A 1 335 ? -5.076 28.407 19.532 1.00 25.84 335 LEU A N 1
ATOM 2482 C CA . LEU A 1 335 ? -5.059 29.321 18.393 1.00 25.84 335 LEU A CA 1
ATOM 2483 C C . LEU A 1 335 ? -5.917 30.552 18.724 1.00 25.84 335 LEU A C 1
ATOM 2485 O O . LEU A 1 335 ? -7.089 30.394 19.060 1.00 25.84 335 LEU A O 1
ATOM 2489 N N . SER A 1 336 ? -5.351 31.751 18.579 1.00 29.91 336 SER A N 1
ATOM 2490 C CA . SER A 1 336 ? -6.101 33.007 18.435 1.00 29.91 336 SER A CA 1
ATOM 2491 C C . SER A 1 336 ? -5.551 33.786 17.231 1.00 29.91 336 SER A C 1
ATOM 2493 O O . SER A 1 336 ? -4.338 33.760 17.010 1.00 29.91 336 SER A O 1
ATOM 2495 N N . PRO A 1 337 ? -6.404 34.463 16.438 1.00 27.78 337 PRO A N 1
ATOM 2496 C CA . PRO A 1 337 ? -5.988 35.183 15.237 1.00 27.78 337 PRO A CA 1
ATOM 2497 C C . PRO A 1 337 ? -5.355 36.539 15.582 1.00 27.78 337 PRO A C 1
ATOM 2499 O O . PRO A 1 337 ? -5.899 37.296 16.384 1.00 27.78 337 PRO A O 1
ATOM 2502 N N . ALA A 1 338 ? -4.221 36.862 14.955 1.00 30.78 338 ALA A N 1
ATOM 2503 C CA . ALA A 1 338 ? -3.612 38.186 15.048 1.00 30.78 338 ALA A CA 1
ATOM 2504 C C . ALA A 1 338 ? -4.247 39.139 14.023 1.00 30.78 338 ALA A C 1
ATOM 2506 O O . ALA A 1 338 ? -4.331 38.843 12.829 1.00 30.78 338 ALA A O 1
ATOM 2507 N N . SER A 1 339 ? -4.710 40.272 14.537 1.00 29.80 339 SER A N 1
ATOM 2508 C CA . SER A 1 339 ? -5.336 41.398 13.854 1.00 29.80 339 SER A CA 1
ATOM 2509 C C . SER A 1 339 ? -4.372 42.169 12.941 1.00 29.80 339 SER A C 1
ATOM 2511 O O . SER A 1 339 ? -3.167 42.242 13.174 1.00 29.80 339 SER A O 1
ATOM 2513 N N . TRP A 1 340 ? -4.937 42.779 11.897 1.00 27.86 340 TRP A N 1
ATOM 2514 C CA . TRP A 1 340 ? -4.274 43.744 11.017 1.00 27.86 340 TRP A CA 1
ATOM 2515 C C . TRP A 1 340 ? -4.084 45.102 11.716 1.00 27.86 340 TRP A C 1
ATOM 2517 O O . TRP A 1 340 ? -5.052 45.605 12.290 1.00 27.86 340 TRP A O 1
ATOM 2527 N N . PRO A 1 341 ? -2.930 45.778 11.576 1.00 34.94 341 PRO A N 1
ATOM 2528 C CA . PRO A 1 341 ? -2.846 47.216 11.775 1.00 34.94 341 PRO A CA 1
ATOM 2529 C C . PRO A 1 341 ? -3.011 47.948 10.436 1.00 34.94 341 PRO A C 1
ATOM 2531 O O . PRO A 1 341 ? -2.276 47.717 9.475 1.00 34.94 341 PRO A O 1
ATOM 2534 N N . GLY A 1 342 ? -4.004 48.835 10.380 1.00 28.31 342 GLY A N 1
ATOM 2535 C CA . GLY A 1 342 ? -4.211 49.772 9.284 1.00 28.31 342 GLY A CA 1
ATOM 2536 C C . GLY A 1 342 ? -3.351 51.038 9.395 1.00 28.31 342 GLY A C 1
ATOM 2537 O O . GLY A 1 342 ? -3.036 51.484 10.491 1.00 28.31 342 GLY A O 1
ATOM 2538 N N . ARG A 1 343 ? -3.057 51.590 8.208 1.00 32.69 343 ARG A N 1
ATOM 2539 C CA . ARG A 1 343 ? -2.764 52.986 7.810 1.00 32.69 343 ARG A CA 1
ATOM 2540 C C . ARG A 1 343 ? -1.890 53.867 8.723 1.00 32.69 343 ARG A C 1
ATOM 2542 O O . ARG A 1 343 ? -2.325 54.290 9.789 1.00 32.69 343 ARG A O 1
ATOM 2549 N N . ARG A 1 344 ? -0.804 54.386 8.143 1.00 32.12 344 ARG A N 1
ATOM 2550 C CA . ARG A 1 344 ? -0.789 55.729 7.530 1.00 32.12 344 ARG A CA 1
ATOM 2551 C C . ARG A 1 344 ? -0.119 55.643 6.167 1.00 32.12 344 ARG A C 1
ATOM 2553 O O . ARG A 1 344 ? 0.732 54.741 6.018 1.00 32.12 344 ARG A O 1
#

Radius of gyration: 40.27 Å; chains: 1; bounding box: 128×85×116 Å